Protein AF-A0A1I7GKU4-F1 (afdb_monomer_lite)

Organism: NCBI:txid1224947

pLDDT: mean 80.67, std 15.3, range [24.53, 94.25]

Secondary structure (DSSP, 8-state):
-HHHHHHHHHS--SSHHHHHHHHHHHHHH-TT--HHHHHHHTT---HHHHHHHHHHHHHHTT--HHHHHHHHHHHHHHHHS-HHHHHHHHIIIIIHHHHHHHHHTT---TTHHHHHHHHHTS--HHHHHHHHHHHHHHHHHHHHHTTTT--------------SSTHHHHHHHHHH-GGGGSTT--HHHHHHHHHHHHHHHHHHHHHHHHHHHHTTSS---HHHHHHHHHHHHHHHHHHHHHHHHHHHHHHHSS----STHHHHHHHHHHHHHHHHHHHHS-HHHHHHHHHHHHHHHHHHHHHHHHHHHHT-HHHHHHHHHHHHHHHHHHHHHHHHHHH-

Radius of gyration: 30.57 Å; chains: 1; bounding box: 84×64×66 Å

Structure (mmCIF, N/CA/C/O backbone):
data_AF-A0A1I7GKU4-F1
#
_entry.id   AF-A0A1I7GKU4-F1
#
loop_
_atom_site.group_PDB
_atom_site.id
_atom_site.type_symbol
_atom_site.label_atom_id
_atom_site.label_alt_id
_atom_site.label_comp_id
_atom_site.label_asym_id
_atom_site.label_entity_id
_atom_site.label_seq_id
_atom_site.pdbx_PDB_ins_code
_atom_site.Cartn_x
_atom_site.Cartn_y
_atom_site.Cartn_z
_atom_site.occupancy
_atom_site.B_iso_or_equiv
_atom_site.auth_seq_id
_atom_site.auth_comp_id
_atom_site.auth_asym_id
_atom_site.auth_atom_id
_atom_site.pdbx_PDB_model_num
ATOM 1 N N . MET A 1 1 ? 22.780 -7.492 4.839 1.00 85.31 1 MET A N 1
ATOM 2 C CA . MET A 1 1 ? 23.936 -6.601 5.098 1.00 85.31 1 MET A CA 1
ATOM 3 C C . MET A 1 1 ? 23.607 -5.386 5.961 1.00 85.31 1 MET A C 1
ATOM 5 O O . MET A 1 1 ? 24.170 -5.307 7.039 1.00 85.31 1 MET A O 1
ATOM 9 N N . LYS A 1 2 ? 22.713 -4.462 5.559 1.00 85.62 2 LYS A N 1
ATOM 10 C CA . LYS A 1 2 ? 22.364 -3.292 6.400 1.00 85.62 2 LYS A CA 1
ATOM 11 C C . LYS A 1 2 ? 21.804 -3.678 7.771 1.00 85.62 2 LYS A C 1
ATOM 13 O O . LYS A 1 2 ? 22.339 -3.223 8.773 1.00 85.62 2 LYS A O 1
ATOM 18 N N . ASN A 1 3 ? 20.835 -4.591 7.806 1.00 85.44 3 ASN A N 1
ATOM 19 C CA . ASN A 1 3 ? 20.248 -5.073 9.062 1.00 85.44 3 ASN A CA 1
ATOM 20 C C . ASN A 1 3 ? 21.275 -5.809 9.936 1.00 85.44 3 ASN A C 1
ATOM 22 O O . ASN A 1 3 ? 21.414 -5.469 11.093 1.00 85.44 3 ASN A O 1
ATOM 26 N N . GLU A 1 4 ? 22.097 -6.695 9.363 1.00 87.81 4 GLU A N 1
ATOM 27 C CA . GLU A 1 4 ? 23.158 -7.399 10.113 1.00 87.81 4 GLU A CA 1
ATOM 28 C C . GLU A 1 4 ? 24.191 -6.449 10.749 1.00 87.81 4 GLU A C 1
ATOM 30 O O . GLU A 1 4 ? 24.714 -6.723 11.826 1.00 87.81 4 GLU A O 1
ATOM 35 N N . VAL A 1 5 ? 24.514 -5.336 10.078 1.00 89.06 5 VAL A N 1
ATOM 36 C CA . VAL A 1 5 ? 25.392 -4.302 10.647 1.00 89.06 5 VAL A CA 1
ATOM 37 C C . VAL A 1 5 ? 24.667 -3.526 11.742 1.00 89.06 5 VAL A C 1
ATOM 39 O O . VAL A 1 5 ? 25.282 -3.238 12.761 1.00 89.06 5 VAL A O 1
ATOM 42 N N . LEU A 1 6 ? 23.380 -3.216 11.570 1.00 89.19 6 LEU A N 1
ATOM 43 C CA . LEU A 1 6 ? 22.567 -2.592 12.616 1.00 89.19 6 LEU A CA 1
ATOM 44 C C . LEU A 1 6 ? 22.459 -3.491 13.856 1.00 89.19 6 LEU A C 1
ATOM 46 O O . LEU A 1 6 ? 22.709 -3.006 14.953 1.00 89.19 6 LEU A O 1
ATOM 50 N N . ASP A 1 7 ? 22.199 -4.788 13.686 1.00 88.81 7 ASP A N 1
ATOM 51 C CA . ASP A 1 7 ? 22.154 -5.772 14.775 1.00 88.81 7 ASP A CA 1
ATOM 52 C C . ASP A 1 7 ? 23.477 -5.790 15.552 1.00 88.81 7 ASP A C 1
ATOM 54 O O . ASP A 1 7 ? 23.491 -5.659 16.772 1.00 88.81 7 ASP A O 1
ATOM 58 N N . PHE A 1 8 ? 24.608 -5.850 14.840 1.00 92.25 8 PHE A N 1
ATOM 59 C CA . PHE A 1 8 ? 25.939 -5.793 15.450 1.00 92.25 8 PHE A CA 1
ATOM 60 C C . PHE A 1 8 ? 26.221 -4.472 16.185 1.00 92.25 8 PHE A C 1
ATOM 62 O O . PHE A 1 8 ? 26.886 -4.475 17.218 1.00 92.25 8 PHE A O 1
ATOM 69 N N . LEU A 1 9 ? 25.759 -3.339 15.649 1.00 89.75 9 LEU A N 1
ATOM 70 C CA . LEU A 1 9 ? 25.965 -2.022 16.259 1.00 89.75 9 LEU A CA 1
ATOM 71 C C . LEU A 1 9 ? 25.093 -1.802 17.500 1.00 89.75 9 LEU A C 1
ATOM 73 O O . LEU A 1 9 ? 25.498 -1.051 18.384 1.00 89.75 9 LEU A O 1
ATOM 77 N N . VAL A 1 10 ? 23.925 -2.445 17.563 1.00 89.00 10 VAL A N 1
ATOM 78 C CA . VAL A 1 10 ? 23.058 -2.455 18.749 1.00 89.00 10 VAL A CA 1
ATOM 79 C C . VAL A 1 10 ? 23.606 -3.417 19.811 1.00 89.00 10 VAL A C 1
ATOM 81 O O . VAL A 1 10 ? 23.577 -3.092 20.995 1.00 89.00 10 VAL A O 1
ATOM 84 N N . GLU A 1 11 ? 24.174 -4.554 19.401 1.00 88.19 11 GLU A N 1
ATOM 85 C CA . GLU A 1 11 ? 24.702 -5.602 20.287 1.00 88.19 11 GLU A CA 1
ATOM 86 C C . GLU A 1 11 ? 26.223 -5.741 20.199 1.00 88.19 11 GLU A C 1
ATOM 88 O O . GLU A 1 11 ? 26.777 -6.758 19.760 1.00 88.19 11 GLU A O 1
ATOM 93 N N . LEU A 1 12 ? 26.928 -4.697 20.631 1.00 88.62 12 LEU A N 1
ATOM 94 C CA . LEU A 1 12 ? 28.385 -4.714 20.628 1.00 88.62 12 LEU A CA 1
ATOM 95 C C . LEU A 1 12 ? 28.924 -5.700 21.682 1.00 88.62 12 LEU A C 1
ATOM 97 O O . LEU A 1 12 ? 28.576 -5.586 22.857 1.00 88.62 12 LEU A O 1
ATOM 101 N N . PRO A 1 13 ? 29.818 -6.638 21.302 1.00 87.94 13 PRO A N 1
ATOM 102 C CA . PRO A 1 13 ? 30.533 -7.480 22.262 1.00 87.94 13 PRO A CA 1
ATOM 103 C C . PRO A 1 13 ? 31.272 -6.655 23.320 1.00 87.94 13 PRO A C 1
ATOM 105 O O . PRO A 1 13 ? 31.790 -5.588 23.005 1.00 87.94 13 PRO A O 1
ATOM 108 N N . GLU A 1 14 ? 31.415 -7.164 24.543 1.00 85.25 14 GLU A N 1
ATOM 109 C CA . GLU A 1 14 ? 32.131 -6.445 25.611 1.00 85.25 14 GLU A CA 1
ATOM 110 C C . GLU A 1 14 ? 33.630 -6.273 25.305 1.00 85.25 14 GLU A C 1
ATOM 112 O O . GLU A 1 14 ? 34.221 -5.224 25.572 1.00 85.25 14 GLU A O 1
ATOM 117 N N . ALA A 1 15 ? 34.253 -7.288 24.698 1.00 92.19 15 ALA A N 1
ATOM 118 C CA . ALA A 1 15 ? 35.663 -7.253 24.337 1.00 92.19 15 ALA A CA 1
ATOM 119 C C . ALA A 1 15 ? 35.893 -6.509 23.011 1.00 92.19 15 ALA A C 1
ATOM 121 O O . ALA A 1 15 ? 35.330 -6.847 21.969 1.00 92.19 15 ALA A O 1
ATOM 122 N N . GLN A 1 16 ? 36.799 -5.528 23.023 1.00 90.06 16 GLN A N 1
ATOM 123 C CA . GLN A 1 16 ? 37.149 -4.732 21.834 1.00 90.06 16 GLN A CA 1
ATOM 124 C C . GLN A 1 16 ? 37.764 -5.574 20.704 1.00 90.06 16 GLN A C 1
ATOM 126 O O . GLN A 1 16 ? 37.585 -5.262 19.527 1.00 90.06 16 GLN A O 1
ATOM 131 N N . GLU A 1 17 ? 38.462 -6.656 21.047 1.00 90.12 17 GLU A N 1
ATOM 132 C CA . GLU A 1 17 ? 38.996 -7.614 20.072 1.00 90.12 17 GLU A CA 1
ATOM 133 C C . GLU A 1 17 ? 37.873 -8.363 19.341 1.00 90.12 17 GLU A C 1
ATOM 135 O O . GLU A 1 17 ? 37.924 -8.525 18.121 1.00 90.12 17 GLU A O 1
ATOM 140 N N . ASP A 1 18 ? 36.806 -8.731 20.050 1.00 90.19 18 ASP A N 1
ATOM 141 C CA . ASP A 1 18 ? 35.644 -9.396 19.458 1.00 90.19 18 ASP A CA 1
ATOM 142 C C . ASP A 1 18 ? 34.808 -8.434 18.616 1.00 90.19 18 ASP A C 1
ATOM 144 O O . ASP A 1 18 ? 34.347 -8.804 17.532 1.00 90.19 18 ASP A O 1
ATOM 148 N N . GLN A 1 19 ? 34.665 -7.181 19.063 1.00 91.62 19 GLN A N 1
ATOM 149 C CA . GLN A 1 19 ? 34.087 -6.112 18.244 1.00 91.62 19 GLN A CA 1
ATOM 150 C C . GLN A 1 19 ? 34.851 -5.979 16.922 1.00 91.62 19 GLN A C 1
ATOM 152 O O . GLN A 1 19 ? 34.239 -5.931 15.857 1.00 91.62 19 GLN A O 1
ATOM 157 N N . TYR A 1 20 ? 36.186 -5.981 16.976 1.00 92.62 20 TYR A N 1
ATOM 158 C CA . TYR A 1 20 ? 37.041 -5.867 15.797 1.00 92.62 20 TYR A CA 1
ATOM 159 C C . 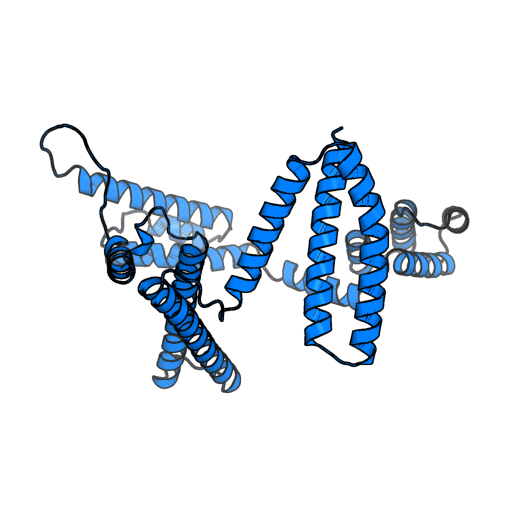TYR A 1 20 ? 36.877 -7.043 14.839 1.00 92.62 20 TYR A C 1
ATOM 161 O O . TYR A 1 20 ? 36.663 -6.844 13.643 1.00 92.62 20 TYR A O 1
ATOM 169 N N . ASN A 1 21 ? 36.931 -8.267 15.359 1.00 92.81 21 ASN A N 1
ATOM 170 C CA . ASN A 1 21 ? 36.812 -9.476 14.552 1.00 92.81 21 ASN A CA 1
ATOM 171 C C . ASN A 1 21 ? 35.438 -9.568 13.874 1.00 92.81 21 ASN A C 1
ATOM 173 O O . ASN A 1 21 ? 35.361 -9.860 12.676 1.00 92.81 21 ASN A O 1
ATOM 177 N N . LYS A 1 22 ? 34.355 -9.255 14.601 1.00 92.56 22 LYS A N 1
ATOM 178 C CA . LYS A 1 22 ? 32.995 -9.221 14.040 1.00 92.56 22 LYS A CA 1
ATOM 179 C C . LYS A 1 22 ? 32.829 -8.098 13.013 1.00 92.56 22 LYS A C 1
ATOM 181 O O . LYS A 1 22 ? 32.359 -8.363 11.907 1.00 92.56 22 LYS A O 1
ATOM 186 N N . ALA A 1 23 ? 33.274 -6.877 13.320 1.00 91.50 23 ALA A N 1
ATOM 187 C CA . ALA A 1 23 ? 33.226 -5.754 12.382 1.00 91.50 23 ALA A CA 1
ATOM 188 C C . ALA A 1 23 ? 34.009 -6.058 11.094 1.00 91.50 23 ALA A C 1
ATOM 190 O O . ALA A 1 23 ? 33.541 -5.769 9.992 1.00 91.50 23 ALA A O 1
ATOM 191 N N . PHE A 1 24 ? 35.173 -6.701 11.212 1.00 93.50 24 PHE A N 1
ATOM 192 C CA . PHE A 1 24 ? 36.001 -7.055 10.063 1.00 93.50 24 PHE A CA 1
ATOM 193 C C . PHE A 1 24 ? 35.348 -8.145 9.210 1.00 93.50 24 PHE A C 1
ATOM 195 O O . PHE A 1 24 ? 35.331 -8.038 7.983 1.00 93.50 24 PHE A O 1
ATOM 202 N N . ALA A 1 25 ? 34.740 -9.158 9.833 1.00 92.44 25 ALA A N 1
ATOM 203 C CA . ALA A 1 25 ? 33.981 -10.182 9.119 1.00 92.44 25 ALA A CA 1
ATOM 204 C C . ALA A 1 25 ? 32.820 -9.580 8.303 1.00 92.44 25 ALA A C 1
ATOM 206 O O . ALA A 1 25 ? 32.620 -9.956 7.144 1.00 92.44 25 ALA A O 1
ATOM 207 N N . LEU A 1 26 ? 32.099 -8.607 8.870 1.00 92.94 26 LEU A N 1
ATOM 208 C CA . LEU A 1 26 ? 31.031 -7.878 8.175 1.00 92.94 26 LEU A CA 1
ATOM 209 C C . LEU A 1 26 ? 31.587 -7.019 7.030 1.00 92.94 26 LEU A C 1
ATOM 211 O O . LEU A 1 26 ? 31.054 -7.050 5.919 1.00 92.94 26 LEU A O 1
ATOM 215 N N . TYR A 1 27 ? 32.704 -6.323 7.255 1.00 92.25 27 TYR A N 1
ATOM 216 C CA . TYR A 1 27 ? 33.371 -5.515 6.232 1.00 92.25 27 TYR A CA 1
ATOM 217 C C . TYR A 1 27 ? 33.797 -6.353 5.018 1.00 92.25 27 TYR A C 1
ATOM 219 O O . TYR A 1 27 ? 33.536 -5.970 3.879 1.00 92.25 27 TYR A O 1
ATOM 227 N N . ARG A 1 28 ? 34.377 -7.543 5.234 1.00 91.81 28 ARG A N 1
ATOM 228 C CA . ARG A 1 28 ? 34.806 -8.451 4.149 1.00 91.81 28 ARG A CA 1
ATOM 229 C C . ARG A 1 28 ? 33.653 -8.933 3.272 1.00 91.81 28 ARG A C 1
ATOM 231 O O . ARG A 1 28 ? 33.857 -9.173 2.081 1.00 91.81 28 ARG A O 1
ATOM 238 N N . ARG A 1 29 ? 32.450 -9.058 3.834 1.00 91.81 29 ARG A N 1
ATOM 239 C CA . ARG A 1 29 ? 31.242 -9.483 3.109 1.00 91.81 29 ARG A CA 1
ATOM 240 C C . ARG A 1 29 ? 30.618 -8.368 2.266 1.00 91.81 29 ARG A C 1
ATOM 242 O O . ARG A 1 29 ? 29.763 -8.661 1.436 1.00 91.81 29 ARG A O 1
ATOM 249 N N . CYS A 1 30 ? 31.051 -7.118 2.427 1.00 88.25 30 CYS A N 1
ATOM 250 C CA . CYS A 1 30 ? 30.514 -6.008 1.648 1.00 88.25 30 CYS A CA 1
ATOM 251 C C . CYS A 1 30 ? 31.067 -6.002 0.201 1.00 88.25 30 CYS A C 1
ATOM 253 O O . CYS A 1 30 ? 32.275 -6.213 0.007 1.00 88.25 30 CYS A O 1
ATOM 255 N N . PRO A 1 31 ? 30.210 -5.762 -0.815 1.00 82.06 31 PRO A N 1
ATOM 256 C CA . PRO A 1 31 ? 30.604 -5.790 -2.226 1.00 82.06 31 PRO A CA 1
ATOM 257 C C . PRO A 1 31 ? 31.491 -4.600 -2.621 1.00 82.06 31 PRO A C 1
ATOM 259 O O . PRO A 1 31 ? 32.487 -4.801 -3.309 1.00 82.06 31 PRO A O 1
ATOM 262 N N . ASP A 1 32 ? 31.210 -3.400 -2.104 1.00 85.62 32 ASP A N 1
ATOM 263 C CA . ASP A 1 32 ? 31.895 -2.149 -2.482 1.00 85.62 32 ASP A CA 1
ATOM 264 C C . ASP A 1 32 ? 33.067 -1.771 -1.552 1.00 85.62 32 ASP A C 1
ATOM 266 O O . ASP A 1 32 ? 33.476 -0.611 -1.465 1.00 85.62 32 ASP A O 1
ATOM 270 N N . LYS A 1 33 ? 33.602 -2.741 -0.799 1.00 88.00 33 LYS A N 1
ATOM 271 C CA . LYS A 1 33 ? 34.680 -2.501 0.174 1.00 88.00 33 LYS A CA 1
ATOM 272 C C . LYS A 1 33 ? 35.978 -2.052 -0.501 1.00 88.00 33 LYS A C 1
ATOM 274 O O . LYS A 1 33 ? 36.283 -2.450 -1.624 1.00 88.00 33 LYS A O 1
ATOM 279 N N . ASN A 1 34 ? 36.802 -1.301 0.228 1.00 90.75 34 ASN A N 1
ATOM 280 C CA . ASN A 1 34 ? 38.122 -0.900 -0.245 1.00 90.75 34 ASN A CA 1
ATOM 281 C C . ASN A 1 34 ? 39.148 -2.033 -0.005 1.00 90.75 34 ASN A C 1
ATOM 283 O O . ASN A 1 34 ? 39.488 -2.304 1.153 1.00 90.75 34 ASN A O 1
ATOM 287 N N . PRO A 1 35 ? 39.711 -2.660 -1.059 1.00 88.31 35 PRO A N 1
ATOM 288 C CA . PRO A 1 35 ? 40.628 -3.794 -0.905 1.00 88.31 35 PRO A CA 1
ATOM 289 C C . PRO A 1 35 ? 41.937 -3.441 -0.186 1.00 88.31 35 PRO A C 1
ATOM 291 O O . PRO A 1 35 ? 42.568 -4.303 0.427 1.00 88.31 35 PRO A O 1
ATOM 294 N N . GLN A 1 36 ? 42.367 -2.177 -0.251 1.00 89.44 36 GLN A N 1
ATOM 295 C CA . GLN A 1 36 ? 43.585 -1.722 0.418 1.00 89.44 36 GLN A CA 1
ATOM 296 C C . GLN A 1 36 ? 43.377 -1.597 1.930 1.00 89.44 36 GLN A C 1
ATOM 298 O O . GLN A 1 36 ? 44.250 -1.984 2.707 1.00 89.44 36 GLN A O 1
ATOM 303 N N . LEU A 1 37 ? 42.206 -1.104 2.345 1.00 89.56 37 LEU A N 1
ATOM 304 C CA . LEU A 1 37 ? 41.834 -1.039 3.756 1.00 89.56 37 LEU A CA 1
ATOM 305 C C . LEU A 1 37 ? 41.612 -2.440 4.332 1.00 89.56 37 LEU A C 1
ATOM 307 O O . LEU A 1 37 ? 42.094 -2.715 5.425 1.00 89.56 37 LEU A O 1
ATOM 311 N N . GLU A 1 38 ? 41.003 -3.361 3.575 1.00 90.62 38 GLU A N 1
ATOM 312 C CA . GLU A 1 38 ? 40.847 -4.763 3.997 1.00 90.62 38 GLU A CA 1
ATOM 313 C C . GLU A 1 38 ? 42.192 -5.402 4.375 1.00 90.62 38 GLU A C 1
ATOM 315 O O . GLU A 1 38 ? 42.314 -6.013 5.437 1.00 90.62 38 GLU A O 1
ATOM 320 N N . ARG A 1 39 ? 43.229 -5.216 3.547 1.00 90.25 39 ARG A N 1
ATOM 321 C CA . ARG A 1 39 ? 44.585 -5.711 3.844 1.00 90.25 39 ARG A CA 1
ATOM 322 C C . ARG A 1 39 ? 45.163 -5.086 5.110 1.00 90.25 39 ARG A C 1
ATOM 324 O O . ARG A 1 39 ? 45.813 -5.786 5.879 1.00 90.25 39 ARG A O 1
ATOM 331 N N . GLY A 1 40 ? 44.919 -3.792 5.324 1.00 88.75 40 GLY A N 1
ATOM 332 C CA . GLY A 1 40 ? 45.348 -3.073 6.523 1.00 88.75 40 GLY A CA 1
ATOM 333 C C . GLY A 1 40 ? 44.660 -3.576 7.793 1.00 88.75 40 GLY A C 1
ATOM 334 O O . GLY A 1 40 ? 45.322 -3.775 8.811 1.00 88.75 40 GLY A O 1
ATOM 335 N N . TYR A 1 41 ? 43.356 -3.848 7.726 1.00 90.25 41 TYR A N 1
ATOM 336 C CA . TYR A 1 41 ? 42.593 -4.394 8.847 1.00 90.25 41 TYR A CA 1
ATOM 337 C C . TYR A 1 41 ? 42.928 -5.870 9.129 1.00 90.25 41 TYR A C 1
ATOM 339 O O . TYR A 1 41 ? 42.901 -6.309 10.279 1.00 90.25 41 TYR A O 1
ATOM 347 N N . ASN A 1 42 ? 43.367 -6.625 8.120 1.00 90.38 42 ASN A N 1
ATOM 348 C CA . ASN A 1 42 ? 43.819 -8.006 8.298 1.00 90.38 42 ASN A CA 1
ATOM 349 C C . ASN A 1 42 ? 45.134 -8.140 9.103 1.00 90.38 42 ASN A C 1
ATOM 351 O O . ASN A 1 42 ? 45.522 -9.247 9.461 1.00 90.38 42 ASN A O 1
ATOM 355 N N . LEU A 1 43 ? 45.826 -7.033 9.406 1.00 87.56 43 LEU A N 1
ATOM 356 C CA . LEU A 1 43 ? 47.052 -7.009 10.221 1.00 87.56 43 LEU A CA 1
ATOM 357 C C . LEU A 1 43 ? 46.795 -7.136 11.734 1.00 87.56 43 LEU A C 1
ATOM 359 O O . LEU A 1 43 ? 47.731 -7.001 12.523 1.00 87.56 43 LEU A O 1
ATOM 363 N N . GLY A 1 44 ? 45.545 -7.341 12.147 1.00 87.12 44 GLY A N 1
ATOM 364 C CA . GLY A 1 44 ? 45.163 -7.551 13.541 1.00 87.12 44 GLY A CA 1
ATOM 365 C C . GLY A 1 44 ? 44.676 -6.294 14.263 1.00 87.12 44 GLY A C 1
ATOM 366 O O . GLY A 1 44 ? 44.769 -5.167 13.758 1.00 87.12 44 GLY A O 1
ATOM 367 N N . PHE A 1 45 ? 44.134 -6.525 15.458 1.00 92.50 45 PHE A N 1
ATOM 368 C CA . PHE A 1 45 ? 43.457 -5.528 16.278 1.00 92.50 45 PHE A CA 1
ATOM 369 C C . PHE A 1 45 ? 44.402 -4.437 16.792 1.00 92.50 45 PHE A C 1
ATOM 371 O O . PHE A 1 45 ? 45.463 -4.704 17.353 1.00 92.50 45 PHE A O 1
ATOM 378 N N . THR A 1 46 ? 43.957 -3.189 16.660 1.00 92.62 46 THR A N 1
ATOM 379 C CA . THR A 1 46 ? 44.393 -2.062 17.488 1.00 92.62 46 THR A CA 1
ATOM 380 C C . THR A 1 46 ? 43.187 -1.159 17.741 1.00 92.62 46 THR A C 1
ATOM 382 O O . THR A 1 46 ? 42.254 -1.129 16.936 1.00 92.62 46 THR A O 1
ATOM 385 N N . LYS A 1 47 ? 43.208 -0.374 18.824 1.00 90.44 47 LYS A N 1
ATOM 386 C CA . LYS A 1 47 ? 42.096 0.534 19.164 1.00 90.44 47 LYS A CA 1
ATOM 387 C C . LYS A 1 47 ? 41.766 1.523 18.040 1.00 90.44 47 LYS A C 1
ATOM 389 O O . LYS A 1 47 ? 40.599 1.714 17.722 1.00 90.44 47 LYS A O 1
ATOM 394 N N . ASN A 1 48 ? 42.791 2.079 17.392 1.00 91.38 48 ASN A N 1
ATOM 395 C CA . ASN A 1 48 ? 42.606 3.016 16.280 1.00 91.38 48 ASN A CA 1
ATOM 396 C C . ASN A 1 48 ? 42.034 2.316 15.039 1.00 91.38 48 ASN A C 1
ATOM 398 O O . ASN A 1 48 ? 41.141 2.835 14.382 1.00 91.38 48 ASN A O 1
ATOM 402 N N . ARG A 1 49 ? 42.493 1.094 14.736 1.00 90.25 49 ARG A N 1
ATOM 403 C CA . ARG A 1 49 ? 41.935 0.336 13.608 1.00 90.25 49 ARG A CA 1
ATOM 404 C C . ARG A 1 49 ? 40.483 -0.049 13.846 1.00 90.25 49 ARG A C 1
ATOM 406 O O . ARG A 1 49 ? 39.730 -0.084 12.885 1.00 90.25 49 ARG A O 1
ATOM 413 N N . LEU A 1 50 ? 40.090 -0.329 15.090 1.00 91.75 50 LEU A N 1
ATOM 414 C CA . LEU A 1 50 ? 38.693 -0.584 15.433 1.00 91.75 50 LEU A CA 1
ATOM 415 C C . LEU A 1 50 ? 37.823 0.642 15.149 1.00 91.75 50 LEU A C 1
ATOM 417 O O . LEU A 1 50 ? 36.819 0.502 14.457 1.00 91.75 50 LEU A O 1
ATOM 421 N N . SER A 1 51 ? 38.218 1.833 15.614 1.00 91.31 51 SER A N 1
ATOM 422 C CA . SER A 1 51 ? 37.451 3.054 15.337 1.00 91.31 51 SER A CA 1
ATOM 423 C C . SER A 1 51 ? 37.341 3.338 13.838 1.00 91.31 51 SER A C 1
ATOM 425 O O . SER A 1 51 ? 36.248 3.622 13.349 1.00 91.31 51 SER A O 1
ATOM 427 N N . ASP A 1 52 ? 38.444 3.186 13.101 1.00 92.75 52 ASP A N 1
ATOM 428 C CA . ASP A 1 52 ? 38.476 3.419 11.655 1.00 92.75 52 ASP A CA 1
ATOM 429 C C . ASP A 1 52 ? 37.601 2.404 10.906 1.00 92.75 52 ASP A C 1
ATOM 431 O O . ASP A 1 52 ? 36.827 2.770 10.024 1.00 92.75 52 ASP A O 1
ATOM 435 N N . LEU A 1 53 ? 37.685 1.125 11.281 1.00 92.94 53 LEU A N 1
ATOM 436 C CA . LEU A 1 53 ? 36.897 0.046 10.691 1.00 92.94 53 LEU A CA 1
ATOM 437 C C . LEU A 1 53 ? 35.399 0.229 10.949 1.00 92.94 53 LEU A C 1
ATOM 439 O O . LEU A 1 53 ? 34.598 0.029 10.039 1.00 92.94 53 LEU A O 1
ATOM 443 N N . MET A 1 54 ? 35.009 0.627 12.163 1.00 90.88 54 MET A N 1
ATOM 444 C CA . MET A 1 54 ? 33.605 0.896 12.483 1.00 90.88 54 MET A CA 1
ATOM 445 C C . MET A 1 54 ? 33.062 2.090 11.696 1.00 90.88 54 MET A C 1
ATOM 447 O O . MET A 1 54 ? 31.937 2.030 11.198 1.00 90.88 54 MET A O 1
ATOM 451 N N . TYR A 1 55 ? 33.859 3.150 11.545 1.00 92.44 55 TYR A N 1
ATOM 452 C CA . TYR A 1 55 ? 33.490 4.308 10.736 1.00 92.44 55 TYR A CA 1
ATOM 453 C C . TYR A 1 55 ? 33.308 3.933 9.259 1.00 92.44 55 TYR A C 1
ATOM 455 O O . TYR A 1 55 ? 32.272 4.229 8.662 1.00 92.44 55 TYR A O 1
ATOM 463 N N . GLU A 1 56 ? 34.278 3.225 8.680 1.00 91.44 56 GLU A N 1
ATOM 464 C CA . GLU A 1 56 ? 34.214 2.790 7.285 1.00 91.44 56 GLU A CA 1
ATOM 465 C C . GLU A 1 56 ? 33.068 1.798 7.046 1.00 91.44 56 GLU A C 1
ATOM 467 O O . GLU A 1 56 ? 32.386 1.897 6.029 1.00 91.44 56 GLU A O 1
ATOM 472 N N . LEU A 1 57 ? 32.778 0.895 7.991 1.00 92.25 57 LEU A N 1
ATOM 473 C CA . LEU A 1 57 ? 31.641 -0.026 7.902 1.00 92.25 57 LEU A CA 1
ATOM 474 C C . LEU A 1 57 ? 30.294 0.719 7.909 1.00 92.25 57 LEU A C 1
ATOM 476 O O . LEU A 1 57 ? 29.446 0.446 7.058 1.00 92.25 57 LEU A O 1
ATOM 480 N N . LYS A 1 58 ? 30.108 1.692 8.814 1.00 91.88 58 LYS A N 1
ATOM 481 C CA . LYS A 1 58 ? 28.900 2.541 8.859 1.00 91.88 58 LYS A CA 1
ATOM 482 C C . LYS A 1 58 ? 28.715 3.321 7.558 1.00 91.88 58 LYS A C 1
ATOM 484 O O . LYS A 1 58 ? 27.622 3.342 6.989 1.00 91.88 58 LYS A O 1
ATOM 489 N N . LYS A 1 59 ? 29.800 3.911 7.053 1.00 91.75 59 LYS A N 1
ATOM 490 C CA . LYS A 1 59 ? 29.816 4.678 5.804 1.00 91.75 59 LYS A CA 1
ATOM 491 C C . LYS A 1 59 ? 29.487 3.810 4.590 1.00 91.75 59 LYS A C 1
ATOM 493 O O . LYS A 1 59 ? 28.679 4.214 3.759 1.00 91.75 59 LYS A O 1
ATOM 498 N N . LEU A 1 60 ? 30.078 2.620 4.502 1.00 90.31 60 LEU A N 1
ATOM 499 C CA . LEU A 1 60 ? 29.906 1.705 3.375 1.00 90.31 60 LEU A CA 1
ATOM 500 C C . LEU A 1 60 ? 28.460 1.216 3.241 1.00 90.31 60 LEU A C 1
ATOM 502 O O . LEU A 1 60 ? 27.947 1.078 2.135 1.00 90.31 60 LEU A O 1
ATOM 506 N N . VAL A 1 61 ? 27.796 0.989 4.373 1.00 89.88 61 VAL A N 1
ATOM 507 C CA . VAL A 1 61 ? 26.425 0.462 4.428 1.00 89.88 61 VAL A CA 1
ATOM 508 C C . VAL A 1 61 ? 25.376 1.579 4.575 1.00 89.88 61 VAL A C 1
ATOM 510 O O . VAL A 1 61 ? 24.176 1.309 4.622 1.00 89.88 61 VAL A O 1
ATOM 513 N N . GLN A 1 62 ? 25.819 2.842 4.583 1.00 90.00 62 GLN A N 1
ATOM 514 C CA . GLN A 1 62 ? 24.977 4.038 4.702 1.00 90.00 62 GLN A CA 1
ATOM 515 C C . GLN A 1 62 ? 24.048 3.963 5.926 1.00 90.00 62 GLN A C 1
ATOM 517 O O . GLN A 1 62 ? 22.822 4.073 5.820 1.00 90.00 62 GLN A O 1
ATOM 522 N N . VAL A 1 63 ? 24.656 3.706 7.085 1.00 89.50 63 VAL A N 1
ATOM 523 C CA . VAL A 1 63 ? 23.999 3.657 8.396 1.00 89.50 63 VAL A CA 1
ATOM 524 C C . VAL A 1 63 ? 24.417 4.880 9.206 1.00 89.50 63 VAL A C 1
ATOM 526 O O . VAL A 1 63 ? 25.608 5.129 9.398 1.00 89.50 63 VAL A O 1
ATOM 529 N N . SER A 1 64 ? 23.433 5.631 9.689 1.00 87.81 64 SER A N 1
ATOM 530 C CA . SER A 1 64 ? 23.608 6.753 10.612 1.00 87.81 64 SER A CA 1
ATOM 531 C C . SER A 1 64 ? 23.358 6.333 12.065 1.00 87.81 64 SER A C 1
ATOM 533 O O . SER A 1 64 ? 22.758 5.292 12.325 1.00 87.81 64 SER A O 1
ATOM 535 N N . GLU A 1 65 ? 23.766 7.161 13.032 1.00 85.00 65 GLU A N 1
ATOM 536 C CA . GLU A 1 65 ? 23.421 6.939 14.451 1.00 85.00 65 GLU A CA 1
ATOM 537 C C . GLU A 1 65 ? 21.899 6.925 14.679 1.00 85.00 65 GLU A C 1
ATOM 539 O O . GLU A 1 65 ? 21.406 6.195 15.534 1.00 85.00 65 GLU A O 1
ATOM 544 N N . VAL A 1 66 ? 21.138 7.681 13.876 1.00 82.25 66 VAL A N 1
ATOM 545 C CA . VAL A 1 66 ? 19.666 7.697 13.933 1.00 82.25 66 VAL A CA 1
ATOM 546 C C . VAL A 1 66 ? 19.097 6.329 13.557 1.00 82.25 66 VAL A C 1
ATOM 548 O O . VAL A 1 66 ? 18.193 5.842 14.230 1.00 82.25 66 VAL A O 1
ATOM 551 N N . ASP A 1 67 ? 19.662 5.679 12.536 1.00 85.69 67 ASP A N 1
ATOM 552 C CA . ASP A 1 67 ? 19.246 4.335 12.123 1.00 85.69 67 ASP A CA 1
ATOM 553 C C . ASP A 1 67 ? 19.547 3.294 13.211 1.00 85.69 67 ASP A C 1
ATOM 555 O O . ASP A 1 67 ? 18.728 2.414 13.462 1.00 85.69 67 ASP A O 1
ATOM 559 N N . VAL A 1 68 ? 20.697 3.408 13.889 1.00 86.38 68 VAL A N 1
ATOM 560 C CA . VAL A 1 68 ? 21.068 2.519 15.006 1.00 86.38 68 VAL A CA 1
ATOM 561 C C . VAL A 1 68 ? 20.093 2.686 16.173 1.00 86.38 68 VAL A C 1
ATOM 563 O O . VAL A 1 68 ? 19.603 1.694 16.710 1.00 86.38 68 VAL A O 1
ATOM 566 N N . HIS A 1 69 ? 19.754 3.927 16.537 1.00 82.31 69 HIS A N 1
ATOM 567 C CA . HIS A 1 69 ? 18.774 4.202 17.588 1.00 82.31 69 HIS A CA 1
ATOM 568 C C . HIS A 1 69 ? 17.368 3.710 17.230 1.00 82.31 69 HIS A C 1
ATOM 570 O O . HIS A 1 69 ? 16.717 3.092 18.070 1.00 82.31 69 HIS A O 1
ATOM 576 N N . ALA A 1 70 ? 16.907 3.939 15.998 1.00 83.62 70 ALA A N 1
ATOM 577 C CA . ALA A 1 70 ? 15.608 3.454 15.537 1.00 83.62 70 ALA A CA 1
ATOM 578 C C . ALA A 1 70 ? 15.539 1.919 15.553 1.00 83.62 70 ALA A C 1
ATOM 580 O O . ALA A 1 70 ? 14.543 1.349 15.992 1.00 83.62 70 ALA A O 1
ATOM 581 N N . HIS A 1 71 ? 16.617 1.245 15.139 1.00 87.75 71 HIS A N 1
ATOM 582 C CA . HIS A 1 71 ? 16.711 -0.215 15.163 1.00 87.75 71 HIS A CA 1
ATOM 583 C C . HIS A 1 71 ? 16.746 -0.776 16.590 1.00 87.75 71 HIS A C 1
ATOM 585 O O . HIS A 1 71 ? 16.089 -1.772 16.866 1.00 87.75 71 HIS A O 1
ATOM 591 N N . ALA A 1 72 ? 17.430 -0.103 17.521 1.00 84.38 72 ALA A N 1
ATOM 592 C CA . ALA A 1 72 ? 17.416 -0.467 18.938 1.00 84.38 72 ALA A CA 1
ATOM 593 C C . ALA A 1 72 ? 16.021 -0.314 19.571 1.00 84.38 72 ALA A C 1
ATOM 595 O O . ALA A 1 72 ? 15.611 -1.169 20.348 1.00 84.38 72 ALA A O 1
ATOM 596 N N . GLN A 1 73 ? 15.285 0.752 19.236 1.00 78.31 73 GLN A N 1
ATOM 597 C CA . GLN A 1 73 ? 13.906 0.952 19.706 1.00 78.31 73 GLN A CA 1
ATOM 598 C C . GLN A 1 73 ? 12.957 -0.094 19.127 1.00 78.31 73 GLN A C 1
ATOM 600 O O . GLN A 1 73 ? 12.155 -0.666 19.855 1.00 78.31 73 GLN A O 1
ATOM 605 N N . LYS A 1 74 ? 13.099 -0.398 17.834 1.00 80.19 74 LYS A N 1
ATOM 606 C CA . LYS A 1 74 ? 12.335 -1.461 17.187 1.00 80.19 74 LYS A CA 1
ATOM 607 C C . LYS A 1 74 ? 12.606 -2.820 17.836 1.00 80.19 74 LYS A C 1
ATOM 609 O O . LYS A 1 74 ? 11.666 -3.527 18.154 1.00 80.19 74 LYS A O 1
ATOM 614 N N . LYS A 1 75 ? 13.874 -3.149 18.100 1.00 76.69 75 LYS A N 1
ATOM 615 C CA . LYS A 1 75 ? 14.243 -4.409 18.752 1.00 76.69 75 LYS A CA 1
ATOM 616 C C . LYS A 1 75 ? 13.686 -4.520 20.174 1.00 76.69 75 LYS A C 1
ATOM 618 O O . LYS A 1 75 ? 13.232 -5.588 20.552 1.00 76.69 75 LYS A O 1
ATOM 623 N N . LYS A 1 76 ? 13.663 -3.416 20.929 1.00 68.25 76 LYS A N 1
ATOM 624 C CA . LYS A 1 76 ? 13.007 -3.364 22.244 1.00 68.25 76 LYS A CA 1
ATOM 625 C C . LYS A 1 76 ? 11.495 -3.551 22.151 1.00 68.25 76 LYS A C 1
ATOM 627 O O . LYS A 1 76 ? 10.953 -4.306 22.940 1.00 68.25 76 LYS A O 1
ATOM 632 N N . ALA A 1 77 ? 10.839 -2.925 21.174 1.00 56.72 77 ALA A N 1
ATOM 633 C CA . ALA A 1 77 ? 9.411 -3.124 20.934 1.00 56.72 77 ALA A CA 1
ATOM 634 C C . ALA A 1 77 ? 9.091 -4.575 20.519 1.00 56.72 77 ALA A C 1
ATOM 636 O O . ALA A 1 77 ? 8.082 -5.121 20.947 1.00 56.72 77 ALA A O 1
ATOM 637 N N . ASP A 1 78 ? 9.969 -5.212 19.739 1.00 57.41 78 ASP A N 1
ATOM 638 C CA . ASP A 1 78 ? 9.836 -6.616 19.333 1.00 57.41 78 ASP A CA 1
ATOM 639 C C . ASP A 1 78 ? 10.147 -7.598 20.497 1.00 57.41 78 ASP A C 1
ATOM 641 O O . ASP A 1 78 ? 9.596 -8.696 20.527 1.00 57.41 78 ASP A O 1
ATOM 645 N N . GLU A 1 79 ? 11.002 -7.224 21.463 1.00 56.97 79 GLU A N 1
ATOM 646 C CA . GLU A 1 79 ? 11.305 -8.002 22.685 1.00 56.97 79 GLU A CA 1
ATOM 647 C C . GLU A 1 79 ? 10.277 -7.804 23.818 1.00 56.97 79 GLU A C 1
ATOM 649 O O . GLU A 1 79 ? 10.088 -8.714 24.625 1.00 56.97 79 GLU A O 1
ATOM 654 N N . GLU A 1 80 ? 9.605 -6.649 23.891 1.00 51.44 80 GLU A N 1
ATOM 655 C CA . GLU A 1 80 ? 8.574 -6.347 24.901 1.00 51.44 80 GLU A CA 1
ATOM 656 C C . GLU A 1 80 ? 7.231 -7.048 24.633 1.00 51.44 80 GLU A C 1
ATOM 658 O O . GLU A 1 80 ? 6.414 -7.167 25.543 1.00 51.44 80 GLU A O 1
ATOM 663 N N . VAL A 1 81 ? 7.004 -7.578 23.428 1.00 54.59 81 VAL A N 1
ATOM 664 C CA . VAL A 1 81 ? 5.819 -8.388 23.115 1.00 54.59 81 VAL A CA 1
ATOM 665 C C . VAL A 1 81 ? 6.128 -9.863 23.412 1.00 54.59 81 VAL A C 1
ATOM 667 O O . VAL A 1 81 ? 6.570 -10.621 22.547 1.00 54.59 81 VAL A O 1
ATOM 670 N N . SER A 1 82 ? 5.920 -10.283 24.665 1.00 64.38 82 SER A N 1
ATOM 671 C CA . SER A 1 82 ? 6.117 -11.677 25.090 1.00 64.38 82 SER A CA 1
ATOM 672 C C . SER A 1 82 ? 5.188 -12.628 24.327 1.00 64.38 82 SER A C 1
ATOM 674 O O . SER A 1 82 ? 4.028 -12.314 24.064 1.00 64.38 82 SER A O 1
ATOM 676 N N . SER A 1 83 ? 5.646 -13.851 24.035 1.00 62.78 83 SER A N 1
ATOM 677 C CA . SER A 1 83 ? 4.797 -14.903 23.450 1.00 62.78 83 SER A CA 1
ATOM 678 C C . SER A 1 83 ? 3.549 -15.209 24.287 1.00 62.78 83 SER A C 1
ATOM 680 O O . SER A 1 83 ? 2.552 -15.691 23.750 1.00 62.78 83 SER A O 1
ATOM 682 N N . GLU A 1 84 ? 3.607 -14.944 25.594 1.00 68.56 84 GLU A N 1
ATOM 683 C CA . GLU A 1 84 ? 2.462 -15.049 26.503 1.00 68.56 84 GLU A CA 1
ATOM 684 C C . GLU A 1 84 ? 1.460 -13.909 26.287 1.00 68.56 84 GLU A C 1
ATOM 686 O O . GLU A 1 84 ? 0.257 -14.148 26.343 1.00 68.56 84 GLU A O 1
ATOM 691 N N . ASP A 1 85 ? 1.928 -12.699 25.977 1.00 70.25 85 ASP A N 1
ATOM 692 C CA . ASP A 1 85 ? 1.065 -11.546 25.702 1.00 70.25 85 ASP A CA 1
ATOM 693 C C . ASP A 1 85 ? 0.396 -11.681 24.331 1.00 70.25 85 ASP A C 1
ATOM 695 O O . ASP A 1 85 ? -0.803 -11.458 24.214 1.00 70.25 85 ASP A O 1
ATOM 699 N N . ILE A 1 86 ? 1.110 -12.206 23.327 1.00 70.38 86 ILE A N 1
ATOM 700 C CA . ILE A 1 86 ? 0.507 -12.590 22.038 1.00 70.38 86 ILE A CA 1
ATOM 701 C C . ILE A 1 86 ? -0.582 -13.651 22.248 1.00 70.38 86 ILE A C 1
ATOM 703 O O . ILE A 1 86 ? -1.656 -13.567 21.657 1.00 70.38 86 ILE A O 1
ATOM 707 N N . ALA A 1 87 ? -0.325 -14.659 23.088 1.00 74.12 87 ALA A N 1
ATOM 708 C CA . ALA A 1 87 ? -1.300 -15.706 23.378 1.00 74.12 87 ALA A CA 1
ATOM 709 C C . ALA A 1 87 ? -2.545 -15.161 24.097 1.00 74.12 87 ALA A C 1
ATOM 711 O O . ALA A 1 87 ? -3.655 -15.581 23.772 1.00 74.12 87 ALA A O 1
ATOM 712 N N . LYS A 1 88 ? -2.373 -14.214 25.028 1.00 78.38 88 LYS A N 1
ATOM 713 C CA . LYS A 1 88 ? -3.484 -13.519 25.696 1.00 78.38 88 LYS A CA 1
ATOM 714 C C . LYS A 1 88 ? -4.286 -12.664 24.721 1.00 78.38 88 LYS A C 1
ATOM 716 O O . LYS A 1 88 ? -5.499 -12.805 24.704 1.00 78.38 88 LYS A O 1
ATOM 721 N N . CYS A 1 89 ? -3.638 -11.886 23.851 1.00 72.81 89 CYS A N 1
ATOM 722 C CA . CYS A 1 89 ? -4.342 -11.111 22.825 1.00 72.81 89 CYS A CA 1
ATOM 723 C C . CYS A 1 89 ? -5.140 -12.017 21.877 1.00 72.81 89 CYS A C 1
ATOM 725 O O . CYS A 1 89 ? -6.297 -11.743 21.593 1.00 72.81 89 CYS A O 1
ATOM 727 N N . ILE A 1 90 ? -4.575 -13.150 21.437 1.00 73.31 90 ILE A N 1
ATOM 728 C CA . ILE A 1 90 ? -5.323 -14.127 20.624 1.00 73.31 90 ILE A CA 1
ATOM 729 C C . ILE A 1 90 ? -6.536 -14.665 21.394 1.00 73.31 90 ILE A C 1
ATOM 731 O O . ILE A 1 90 ? -7.603 -14.854 20.810 1.00 73.31 90 ILE A O 1
ATOM 735 N N . TYR A 1 91 ? -6.381 -14.928 22.691 1.00 78.00 91 TYR A N 1
ATOM 736 C CA . TYR A 1 91 ? -7.477 -15.404 23.526 1.00 78.00 91 TYR A CA 1
ATOM 737 C C . TYR A 1 91 ? -8.582 -14.355 23.682 1.00 78.00 91 TYR A C 1
ATOM 739 O O . TYR A 1 91 ? -9.752 -14.683 23.496 1.00 78.00 91 TYR A O 1
ATOM 747 N N . GLU A 1 92 ? -8.218 -13.103 23.948 1.00 76.62 92 GLU A N 1
ATOM 748 C CA . GLU A 1 92 ? -9.159 -11.994 24.104 1.00 76.62 92 GLU A CA 1
ATOM 749 C C . GLU A 1 92 ? -9.882 -11.656 22.794 1.00 76.62 92 GLU A C 1
ATOM 751 O O . GLU A 1 92 ? -11.107 -11.572 22.779 1.00 76.62 92 GLU A O 1
ATOM 756 N N . ASP A 1 93 ? -9.152 -11.552 21.683 1.00 77.00 93 ASP A N 1
ATOM 757 C CA . ASP A 1 93 ? -9.711 -11.100 20.405 1.00 77.00 93 ASP A CA 1
ATOM 758 C C . ASP A 1 93 ? -10.463 -12.200 19.646 1.00 77.00 93 ASP A C 1
ATOM 760 O O . ASP A 1 93 ? -11.350 -11.906 18.845 1.00 77.00 93 ASP A O 1
ATOM 764 N N . LYS A 1 94 ? -10.078 -13.473 19.826 1.00 77.50 94 LYS A N 1
ATOM 765 C CA . LYS A 1 94 ? -10.592 -14.578 18.995 1.00 77.50 94 LYS A CA 1
ATOM 766 C C . LYS A 1 94 ? -11.302 -15.671 19.770 1.00 77.50 94 LYS A C 1
ATOM 768 O O . LYS A 1 94 ? -12.243 -16.244 19.237 1.00 77.50 94 LYS A O 1
ATOM 773 N N . ILE A 1 95 ? -10.867 -15.993 20.987 1.00 79.19 95 ILE A N 1
ATOM 774 C CA . ILE A 1 95 ? -11.420 -17.133 21.736 1.00 79.19 95 ILE A CA 1
ATOM 775 C C . ILE A 1 95 ? -12.597 -16.694 22.613 1.00 79.19 95 ILE A C 1
ATOM 777 O O . ILE A 1 95 ? -13.619 -17.378 22.613 1.00 79.19 95 ILE A O 1
ATOM 781 N N . LEU A 1 96 ? -12.499 -15.552 23.308 1.00 80.75 96 LEU A N 1
ATOM 782 C CA . LEU A 1 96 ? -13.601 -15.006 24.114 1.00 80.75 96 LEU A CA 1
ATOM 783 C C . LEU A 1 96 ? -14.898 -14.813 23.308 1.00 80.75 96 LEU A C 1
ATOM 785 O O . LEU A 1 96 ? -15.924 -15.312 23.766 1.00 80.75 96 LEU A O 1
ATOM 789 N N . PRO A 1 97 ? -14.889 -14.228 22.091 1.00 80.50 97 PRO A N 1
ATOM 790 C CA . PRO A 1 97 ? -16.117 -14.082 21.307 1.00 80.50 97 PRO A CA 1
ATOM 791 C C . PRO A 1 97 ? -16.776 -15.423 20.961 1.00 80.50 97 PRO A C 1
ATOM 793 O O . PRO A 1 97 ? -18.000 -15.531 20.931 1.00 80.50 97 PRO A O 1
ATOM 796 N N . ILE A 1 98 ? -15.972 -16.465 20.719 1.00 79.56 98 ILE A N 1
ATOM 797 C CA . ILE A 1 98 ? -16.480 -17.812 20.435 1.00 79.56 98 ILE A CA 1
ATOM 798 C C . ILE A 1 98 ? -17.091 -18.428 21.700 1.00 79.56 98 ILE A C 1
ATOM 800 O O . ILE A 1 98 ? -18.163 -19.026 21.640 1.00 79.56 98 ILE A O 1
ATOM 804 N N . ILE A 1 99 ? -16.435 -18.255 22.852 1.00 80.50 99 ILE A N 1
ATOM 805 C CA . ILE A 1 99 ? -16.945 -18.688 24.159 1.00 80.50 99 ILE A CA 1
ATOM 806 C C . ILE A 1 99 ? -18.295 -18.032 24.459 1.00 80.50 99 ILE A C 1
ATOM 808 O O . ILE A 1 99 ? -19.234 -18.728 24.850 1.00 80.50 99 ILE A O 1
ATOM 812 N N . ASP A 1 100 ? -18.398 -16.719 24.259 1.00 81.19 100 ASP A N 1
ATOM 813 C CA . ASP A 1 100 ? -19.620 -15.962 24.519 1.00 81.19 100 ASP A CA 1
ATOM 814 C C . ASP A 1 100 ? -20.750 -16.420 23.589 1.00 81.19 100 ASP A C 1
ATOM 816 O O . ASP A 1 100 ? -21.836 -16.756 24.064 1.00 81.19 100 ASP A O 1
ATOM 820 N N . ALA A 1 101 ? -20.469 -16.592 22.293 1.00 75.69 101 ALA A N 1
ATOM 821 C CA . ALA A 1 101 ? -21.439 -17.110 21.327 1.00 75.69 101 ALA A CA 1
ATOM 822 C C . ALA A 1 101 ? -21.935 -18.532 21.663 1.00 75.69 101 ALA A C 1
ATOM 824 O O . ALA A 1 101 ? -23.109 -18.847 21.460 1.00 75.69 101 ALA A O 1
ATOM 825 N N . LEU A 1 102 ? -21.064 -19.407 22.180 1.00 78.06 102 LEU A N 1
ATOM 826 C CA . LEU A 1 102 ? -21.444 -20.762 22.600 1.00 78.06 102 LEU A CA 1
ATOM 827 C C . LEU A 1 102 ? -22.335 -20.745 23.847 1.00 78.06 102 LEU A C 1
ATOM 829 O O . LEU A 1 102 ? -23.299 -21.509 23.916 1.00 78.06 102 LEU A O 1
ATOM 833 N N . LYS A 1 103 ? -22.046 -19.862 24.811 1.00 80.12 103 LYS A N 1
ATOM 834 C CA . LYS A 1 103 ? -22.869 -19.684 26.017 1.00 80.12 103 LYS A CA 1
ATOM 835 C C . LYS A 1 103 ? -24.241 -19.105 25.690 1.00 80.12 103 LYS A C 1
ATOM 837 O O . LYS A 1 103 ? -25.236 -19.617 26.193 1.00 80.12 103 LYS A O 1
ATOM 842 N N . GLU A 1 104 ? -24.307 -18.088 24.830 1.00 79.75 104 GLU A N 1
ATOM 843 C CA . GLU A 1 104 ? -25.570 -17.475 24.392 1.00 79.75 104 GLU A CA 1
ATOM 844 C C . GLU A 1 104 ? -26.496 -18.465 23.679 1.00 79.75 104 GLU A C 1
ATOM 846 O O . GLU A 1 104 ? -27.716 -18.368 23.792 1.00 79.75 104 GLU A O 1
ATOM 851 N N . ARG A 1 105 ? -25.923 -19.436 22.962 1.00 74.44 105 ARG A N 1
ATOM 852 C CA . ARG A 1 105 ? -26.671 -20.468 22.231 1.00 74.44 105 ARG A CA 1
ATOM 853 C C . ARG A 1 105 ? -26.984 -21.716 23.066 1.00 74.44 105 ARG A C 1
ATOM 855 O O . ARG A 1 105 ? -27.523 -22.668 22.515 1.00 74.44 105 ARG A O 1
ATOM 862 N N . GLU A 1 106 ? -26.636 -21.729 24.356 1.00 77.06 106 GLU A N 1
ATOM 863 C CA . GLU A 1 106 ? -26.737 -22.900 25.248 1.00 77.06 106 GLU A CA 1
ATOM 864 C C . GLU A 1 106 ? -25.993 -24.151 24.721 1.00 77.06 106 GLU A C 1
ATOM 866 O O . GLU A 1 106 ? -26.329 -25.282 25.059 1.00 77.06 106 GLU A O 1
ATOM 871 N N . LEU A 1 107 ? -24.941 -23.960 23.916 1.00 73.19 107 LEU A N 1
ATOM 872 C CA . LEU A 1 107 ? -24.134 -25.031 23.309 1.00 73.19 107 LEU A CA 1
ATOM 873 C C . LEU A 1 107 ? -22.862 -25.336 24.121 1.00 73.19 107 LEU A C 1
ATOM 875 O O . LEU A 1 107 ? -21.834 -25.733 23.573 1.00 73.19 107 LEU A O 1
ATOM 879 N N . TRP A 1 108 ? -22.900 -25.087 25.431 1.00 78.94 108 TRP A N 1
ATOM 880 C CA . TRP A 1 108 ? -21.756 -25.279 26.321 1.00 78.94 108 TRP A CA 1
ATOM 881 C C . TRP A 1 108 ? -21.666 -26.735 26.787 1.00 78.94 108 TRP A C 1
ATOM 883 O O . TRP A 1 108 ? -22.523 -27.201 27.538 1.00 78.94 108 TRP A O 1
ATOM 893 N N . GLU A 1 109 ? -20.627 -27.455 26.361 1.00 75.00 109 GLU A N 1
ATOM 894 C CA . GLU A 1 109 ? -20.440 -28.869 26.705 1.00 75.00 109 GLU A CA 1
ATOM 895 C C . GLU A 1 109 ? -19.583 -29.083 27.965 1.00 75.00 109 GLU A C 1
ATOM 897 O O . GLU A 1 109 ? -18.702 -28.285 28.311 1.00 75.00 109 GLU A O 1
ATOM 902 N N . GLU A 1 110 ? -19.791 -30.227 28.627 1.00 71.44 110 GLU A N 1
ATOM 903 C CA . GLU A 1 110 ? -18.921 -30.690 29.711 1.00 71.44 110 GLU A CA 1
ATOM 904 C C . GLU A 1 110 ? -17.478 -30.881 29.199 1.00 71.44 110 GLU A C 1
ATOM 906 O O . GLU A 1 110 ? -17.223 -31.602 28.236 1.00 71.44 110 GLU A O 1
ATOM 911 N N . GLY A 1 111 ? -16.513 -30.220 29.850 1.00 75.62 111 GLY A N 1
ATOM 912 C CA . GLY A 1 111 ? -15.084 -30.284 29.502 1.00 75.62 111 GLY A CA 1
ATOM 913 C C . GLY A 1 111 ? -14.535 -29.066 28.744 1.00 75.62 111 GLY A C 1
ATOM 914 O O . GLY A 1 111 ? -13.315 -28.947 28.598 1.00 75.62 111 GLY A O 1
ATOM 915 N N . PHE A 1 112 ? -15.381 -28.119 28.314 1.00 83.06 112 PHE A N 1
ATOM 916 C CA . PHE A 1 112 ? -14.911 -26.837 27.759 1.00 83.06 112 PHE A CA 1
ATOM 917 C C . PHE A 1 112 ? -14.166 -26.008 28.809 1.00 83.06 112 PHE A C 1
ATOM 919 O O . PHE A 1 112 ? -13.070 -25.511 28.544 1.00 83.06 112 PHE A O 1
ATOM 926 N N . GLU A 1 113 ? -14.721 -25.937 30.021 1.00 82.94 113 GLU A N 1
ATOM 927 C CA . GLU A 1 113 ? -14.121 -25.245 31.166 1.00 82.94 113 GLU A CA 1
ATOM 928 C C . GLU A 1 113 ? -12.697 -25.752 31.459 1.00 82.94 113 GLU A C 1
ATOM 930 O O . GLU A 1 113 ? -11.786 -24.961 31.688 1.00 82.94 113 GLU A O 1
ATOM 935 N N . GLU A 1 114 ? -12.477 -27.071 31.407 1.00 83.75 114 GLU A N 1
ATOM 936 C CA . GLU A 1 114 ? -11.172 -27.681 31.697 1.00 83.75 114 GLU A CA 1
ATOM 937 C C . GLU A 1 114 ? -10.114 -27.297 30.657 1.00 83.75 114 GLU A C 1
ATOM 939 O O . GLU A 1 114 ? -8.969 -27.012 31.010 1.00 83.75 114 GLU A O 1
ATOM 944 N N . LYS A 1 115 ? -10.490 -27.239 29.374 1.00 83.12 115 LYS A N 1
ATOM 945 C CA . LYS A 1 115 ? -9.579 -26.853 28.284 1.00 83.12 115 LYS A CA 1
ATOM 946 C C . LYS A 1 115 ? -9.232 -25.368 28.322 1.00 83.12 115 LYS A C 1
ATOM 948 O O . LYS A 1 115 ? -8.087 -25.010 28.049 1.00 83.12 115 LYS A O 1
ATOM 953 N N . ILE A 1 116 ? -10.199 -24.522 28.673 1.00 85.38 116 ILE A N 1
ATOM 954 C CA . ILE A 1 116 ? -9.978 -23.087 28.873 1.00 85.38 116 ILE A CA 1
ATOM 955 C C . ILE A 1 116 ? -9.046 -22.868 30.067 1.00 85.38 116 ILE A C 1
ATOM 957 O O . ILE A 1 116 ? -8.042 -22.174 29.933 1.00 85.38 116 ILE A O 1
ATOM 961 N N . ASN A 1 117 ? -9.320 -23.520 31.199 1.00 84.12 117 ASN A N 1
ATOM 962 C CA . ASN A 1 117 ? -8.502 -23.398 32.405 1.00 84.12 117 ASN A CA 1
ATOM 963 C C . ASN A 1 117 ? -7.065 -23.901 32.186 1.00 84.12 117 ASN A C 1
ATOM 965 O O . ASN A 1 117 ? -6.110 -23.248 32.595 1.00 84.12 117 ASN A O 1
ATOM 969 N N . ALA A 1 118 ? -6.885 -25.002 31.450 1.00 84.12 118 ALA A N 1
ATOM 970 C CA . ALA A 1 118 ? -5.555 -25.497 31.093 1.00 84.12 118 ALA A CA 1
ATOM 971 C C . ALA A 1 118 ? -4.748 -24.502 30.234 1.00 84.12 118 ALA A C 1
ATOM 973 O O . ALA A 1 118 ? -3.518 -24.473 30.309 1.00 84.12 118 ALA A O 1
ATOM 974 N N . PHE A 1 119 ? -5.417 -23.685 29.414 1.00 85.56 119 PHE A N 1
ATOM 975 C CA . PHE A 1 119 ? -4.770 -22.625 28.643 1.00 85.56 119 PHE A CA 1
ATOM 976 C C . PHE A 1 119 ? -4.476 -21.383 29.490 1.00 85.56 119 PHE A C 1
ATOM 978 O O . PHE A 1 119 ? -3.378 -20.837 29.389 1.00 85.56 119 PHE A O 1
ATOM 985 N N . THR A 1 120 ? -5.415 -20.938 30.330 1.00 80.25 120 THR A N 1
ATOM 986 C CA . THR A 1 120 ? -5.232 -19.734 31.159 1.00 80.25 120 THR A CA 1
ATOM 987 C C . THR A 1 120 ? -4.131 -19.913 32.206 1.00 80.25 120 THR A C 1
ATOM 989 O O . THR A 1 120 ? -3.439 -18.947 32.523 1.00 80.25 120 THR A O 1
ATOM 992 N N . GLU A 1 121 ? -3.893 -21.141 32.679 1.00 83.44 121 GLU A N 1
ATOM 993 C CA . GLU A 1 121 ? -2.756 -21.476 33.549 1.00 83.44 121 GLU A CA 1
ATOM 994 C C . GLU A 1 121 ? -1.393 -21.352 32.848 1.00 83.44 121 GLU A C 1
ATOM 996 O O . GLU A 1 121 ? -0.391 -21.033 33.494 1.00 83.44 121 GLU A O 1
ATOM 1001 N N . LYS A 1 122 ? -1.327 -21.605 31.533 1.00 81.06 122 LYS A N 1
ATOM 1002 C CA . LYS A 1 122 ? -0.086 -21.522 30.750 1.00 81.06 122 LYS A CA 1
ATOM 1003 C C . LYS A 1 122 ? -0.353 -21.056 29.309 1.00 81.06 122 LYS A C 1
ATOM 1005 O O . LYS A 1 122 ? -0.364 -21.880 28.383 1.00 81.06 122 LYS A O 1
ATOM 1010 N N . PRO A 1 123 ? -0.530 -19.739 29.096 1.00 78.31 123 PRO A N 1
ATOM 1011 C CA . PRO A 1 123 ? -0.915 -19.203 27.801 1.00 78.31 123 PRO A CA 1
ATOM 1012 C C . PRO A 1 123 ? 0.244 -19.324 26.814 1.00 78.31 123 PRO A C 1
ATOM 1014 O O . PRO A 1 123 ? 1.341 -18.811 27.021 1.00 78.31 123 PRO A O 1
ATOM 1017 N N . THR A 1 124 ? 0.002 -20.025 25.713 1.00 81.12 124 THR A N 1
ATOM 1018 C CA . THR A 1 124 ? 0.967 -20.172 24.619 1.00 81.12 124 THR A CA 1
ATOM 1019 C C . THR A 1 124 ? 0.264 -19.960 23.292 1.00 81.12 124 THR A C 1
ATOM 1021 O O . THR A 1 124 ? -0.893 -20.338 23.136 1.00 81.12 124 THR A O 1
ATOM 1024 N N . VAL A 1 125 ? 0.959 -19.405 22.300 1.00 71.38 125 VAL A N 1
ATOM 1025 C CA . VAL A 1 125 ? 0.375 -19.181 20.965 1.00 71.38 125 VAL A CA 1
ATOM 1026 C C . VAL A 1 125 ? -0.131 -20.496 20.354 1.00 71.38 125 VAL A C 1
ATOM 1028 O O . VAL A 1 125 ? -1.195 -20.542 19.743 1.00 71.38 125 VAL A O 1
ATOM 1031 N N . GLU A 1 126 ? 0.592 -21.597 20.577 1.00 75.12 126 GLU A N 1
ATOM 1032 C CA . GLU A 1 126 ? 0.170 -22.932 20.142 1.00 75.12 126 GLU A CA 1
ATOM 1033 C C . GLU A 1 126 ? -1.094 -23.411 20.876 1.00 75.12 126 GLU A C 1
ATOM 1035 O O . GLU A 1 126 ? -1.990 -23.974 20.249 1.00 75.12 126 GLU A O 1
ATOM 1040 N N . GLY A 1 127 ? -1.197 -23.164 22.185 1.00 75.00 127 GLY A N 1
ATOM 1041 C CA . GLY A 1 127 ? -2.396 -23.462 22.971 1.00 75.00 127 GLY A CA 1
ATOM 1042 C C . GLY A 1 127 ? -3.618 -22.657 22.522 1.00 75.00 127 GLY A C 1
ATOM 1043 O O . GLY A 1 127 ? -4.703 -23.222 22.411 1.00 75.00 127 GLY A O 1
ATOM 1044 N N . ALA A 1 128 ? -3.433 -21.378 22.185 1.00 75.38 128 ALA A N 1
ATOM 1045 C CA . ALA A 1 128 ? -4.506 -20.509 21.707 1.00 75.38 128 ALA A CA 1
ATOM 1046 C C . ALA A 1 128 ? -5.045 -20.996 20.352 1.00 75.38 128 ALA A C 1
ATOM 1048 O O . ALA A 1 128 ? -6.245 -21.187 20.187 1.00 75.38 128 ALA A O 1
ATOM 1049 N N . ASN A 1 129 ? -4.157 -21.310 19.404 1.00 75.31 129 ASN A N 1
ATOM 1050 C CA . ASN A 1 129 ? -4.568 -21.855 18.108 1.00 75.31 129 ASN A CA 1
ATOM 1051 C C . ASN A 1 129 ? -5.269 -23.217 18.242 1.00 75.31 129 ASN A C 1
ATOM 1053 O O . ASN A 1 129 ? -6.249 -23.466 17.549 1.00 75.31 129 ASN A O 1
ATOM 1057 N N . LYS A 1 130 ? -4.822 -24.081 19.167 1.00 84.12 130 LYS A N 1
ATOM 1058 C CA . LYS A 1 130 ? -5.506 -25.352 19.462 1.00 84.12 130 LYS A CA 1
ATOM 1059 C C . LYS A 1 130 ? -6.918 -25.142 20.006 1.00 84.12 130 LYS A C 1
ATOM 1061 O O . LYS A 1 130 ? -7.807 -25.910 19.650 1.00 84.12 130 LYS A O 1
ATOM 1066 N N . LEU A 1 131 ? -7.127 -24.131 20.852 1.00 81.69 131 LEU A N 1
ATOM 1067 C CA . LEU A 1 131 ? -8.458 -23.775 21.344 1.00 81.69 131 LEU A CA 1
ATOM 1068 C C . LEU A 1 131 ? -9.357 -23.252 20.222 1.00 81.69 131 LEU A C 1
ATOM 1070 O O . LEU A 1 131 ? -10.498 -23.691 20.135 1.00 81.69 131 LEU A O 1
ATOM 1074 N N . ILE A 1 132 ? -8.840 -22.386 19.344 1.00 78.75 132 ILE A N 1
ATOM 1075 C CA . ILE A 1 132 ? -9.581 -21.886 18.173 1.00 78.75 132 ILE A CA 1
ATOM 1076 C C . ILE A 1 132 ? -10.060 -23.057 17.313 1.00 78.75 132 ILE A C 1
ATOM 1078 O O . ILE A 1 132 ? -11.261 -23.217 17.118 1.00 78.75 132 ILE A O 1
ATOM 1082 N N . THR A 1 133 ? -9.144 -23.929 16.881 1.00 80.12 133 THR A N 1
ATOM 1083 C CA . THR A 1 133 ? -9.499 -25.085 16.046 1.00 80.12 133 THR A CA 1
ATOM 1084 C C . THR A 1 133 ? -10.491 -26.007 16.751 1.00 80.12 133 THR A C 1
ATOM 1086 O O . THR A 1 133 ? -11.435 -26.483 16.133 1.00 80.12 133 THR A O 1
ATOM 1089 N N . TYR A 1 134 ? -10.322 -26.231 18.057 1.00 81.94 134 TYR A N 1
ATOM 1090 C CA . TYR A 1 134 ? -11.254 -27.043 18.833 1.00 81.94 134 TYR A CA 1
ATOM 1091 C C . TYR A 1 134 ? -12.673 -26.458 18.829 1.00 81.94 134 TYR A C 1
ATOM 1093 O O . TYR A 1 134 ? -13.625 -27.186 18.552 1.00 81.94 134 TYR A O 1
ATOM 1101 N N . PHE A 1 135 ? -12.833 -25.161 19.102 1.00 78.06 135 PHE A N 1
ATOM 1102 C CA . PHE A 1 135 ? -14.157 -24.540 19.121 1.00 78.06 135 PHE A CA 1
ATOM 1103 C C . PHE A 1 135 ? -14.779 -24.413 17.722 1.00 78.06 135 PHE A C 1
ATOM 1105 O O . PHE A 1 135 ? -15.985 -24.605 17.582 1.00 78.06 135 PHE A O 1
ATOM 1112 N N . GLU A 1 136 ? -13.979 -24.171 16.681 1.00 73.31 136 GLU A N 1
ATOM 1113 C CA . GLU A 1 136 ? -14.434 -24.185 15.282 1.00 73.31 136 GLU A CA 1
ATOM 1114 C C . GLU A 1 136 ? -14.919 -25.580 14.848 1.00 73.31 136 GLU A C 1
ATOM 1116 O O . GLU A 1 136 ? -15.965 -25.711 14.207 1.00 73.31 136 GLU A O 1
ATOM 1121 N N . GLU A 1 137 ? -14.196 -26.640 15.224 1.00 75.62 137 GLU A N 1
ATOM 1122 C CA . GLU A 1 137 ? -14.584 -28.026 14.941 1.00 75.62 137 GLU A CA 1
ATOM 1123 C C . GLU A 1 137 ? -15.870 -28.423 15.668 1.00 75.62 137 GLU A C 1
ATOM 1125 O O . GLU A 1 137 ? -16.728 -29.081 15.076 1.00 75.62 137 GLU A O 1
ATOM 1130 N N . VAL A 1 138 ? -16.022 -28.041 16.941 1.00 69.31 138 VAL A N 1
ATOM 1131 C CA . VAL A 1 138 ? -17.244 -28.336 17.701 1.00 69.31 138 VAL A CA 1
ATOM 1132 C C . VAL A 1 138 ? -18.428 -27.542 17.146 1.00 69.31 138 VAL A C 1
ATOM 1134 O O . VAL A 1 138 ? -19.472 -28.134 16.876 1.00 69.31 138 VAL A O 1
ATOM 1137 N N . GLY A 1 139 ? -18.247 -26.251 16.845 1.00 63.41 139 GLY A N 1
ATOM 1138 C CA . GLY A 1 139 ? -19.262 -25.441 16.164 1.00 63.41 139 GLY A CA 1
ATOM 1139 C C . GLY A 1 139 ? -19.691 -26.034 14.816 1.00 63.41 139 GLY A C 1
ATOM 1140 O O . GLY A 1 139 ? -20.880 -26.061 14.500 1.00 63.41 139 GLY A O 1
ATOM 1141 N N . SER A 1 140 ? -18.747 -26.596 14.053 1.00 62.84 140 SER A N 1
ATOM 1142 C CA . SER A 1 140 ? -19.031 -27.274 12.781 1.00 62.84 140 SER A CA 1
ATOM 1143 C C . SER A 1 140 ? -19.812 -28.582 12.961 1.00 62.84 140 SER A C 1
ATOM 1145 O O . SER A 1 140 ? -20.717 -28.866 12.181 1.00 62.84 140 SER A O 1
ATOM 1147 N N . LYS A 1 141 ? -19.501 -29.384 13.989 1.00 63.50 141 LYS A N 1
ATOM 1148 C CA . LYS A 1 141 ? -20.230 -30.634 14.290 1.00 63.50 141 LYS A CA 1
ATOM 1149 C C . LYS A 1 141 ? -21.665 -30.366 14.744 1.00 63.50 141 LYS A C 1
ATOM 1151 O O . LYS A 1 141 ? -22.582 -31.017 14.253 1.00 63.50 141 LYS A O 1
ATOM 1156 N N . LEU A 1 142 ? -21.859 -29.357 15.592 1.00 56.91 142 LEU A N 1
ATOM 1157 C CA . LEU A 1 142 ? -23.179 -28.908 16.047 1.00 56.91 142 LEU A CA 1
ATOM 1158 C C . LEU A 1 142 ? -24.053 -28.409 14.885 1.00 56.91 142 LEU A C 1
ATOM 1160 O O . LEU A 1 142 ? -25.250 -28.695 14.839 1.00 56.91 142 LEU A O 1
ATOM 1164 N N . ALA A 1 143 ? -23.455 -27.723 13.906 1.00 51.50 143 ALA A N 1
ATOM 1165 C CA . ALA A 1 143 ? -24.155 -27.305 12.692 1.00 51.50 143 ALA A CA 1
ATOM 1166 C C . ALA A 1 143 ? -24.609 -28.494 11.820 1.00 51.50 143 ALA A C 1
ATOM 1168 O O . ALA A 1 143 ? -25.655 -28.413 11.181 1.00 51.50 143 ALA A O 1
ATOM 1169 N N . ILE A 1 144 ? -23.864 -29.606 11.811 1.00 45.19 144 ILE A N 1
ATOM 1170 C CA . ILE A 1 144 ? -24.215 -30.821 11.057 1.00 45.19 144 ILE A CA 1
ATOM 1171 C C . ILE A 1 144 ? -25.339 -31.598 11.762 1.00 45.19 144 ILE A C 1
ATOM 1173 O O . ILE A 1 144 ? -26.328 -31.950 11.118 1.00 45.19 144 ILE A O 1
ATOM 1177 N N . GLU A 1 145 ? -25.260 -31.804 13.079 1.00 45.34 145 GLU A N 1
ATOM 1178 C CA . GLU A 1 145 ? -26.292 -32.540 13.834 1.00 45.34 145 GLU A CA 1
ATOM 1179 C C . GLU A 1 145 ? -27.657 -31.828 13.831 1.00 45.34 145 GLU A C 1
ATOM 1181 O O . GLU A 1 145 ? -28.699 -32.484 13.762 1.00 45.34 145 GLU A O 1
ATOM 1186 N N . ALA A 1 146 ? -27.677 -30.491 13.786 1.00 43.72 146 ALA A N 1
ATOM 1187 C CA . ALA A 1 146 ? -28.909 -29.717 13.614 1.00 43.72 146 ALA A CA 1
ATOM 1188 C C . ALA A 1 146 ? -29.590 -29.936 12.242 1.00 43.72 146 ALA A C 1
ATOM 1190 O O . ALA A 1 146 ? -30.795 -29.715 12.110 1.00 43.72 146 ALA A O 1
ATOM 1191 N N . THR A 1 147 ? -28.849 -30.397 11.224 1.00 41.41 147 THR A N 1
ATOM 1192 C CA . THR A 1 147 ? -29.368 -30.635 9.862 1.00 41.41 147 THR A CA 1
ATOM 1193 C C . THR A 1 147 ? -29.832 -32.073 9.604 1.00 41.41 147 THR A C 1
ATOM 1195 O O . THR A 1 147 ? -30.705 -32.288 8.763 1.00 41.41 147 THR A O 1
ATOM 1198 N N . GLU A 1 148 ? -29.349 -33.066 10.358 1.00 34.81 148 GLU A N 1
ATOM 1199 C CA . GLU A 1 148 ? -29.745 -34.480 10.197 1.00 34.81 148 GLU A CA 1
ATOM 1200 C C . GLU A 1 148 ? -31.134 -34.816 10.787 1.00 34.81 148 GLU A C 1
ATOM 1202 O O . GLU A 1 148 ? -31.670 -35.904 10.561 1.00 34.81 148 GLU A O 1
ATOM 1207 N N . GLY A 1 149 ? -31.781 -33.867 11.473 1.00 33.38 149 GLY A N 1
ATOM 1208 C CA . GLY A 1 149 ? -33.137 -34.012 12.019 1.00 33.38 149 GLY A CA 1
ATOM 1209 C C . GLY A 1 149 ? -34.284 -33.981 10.994 1.00 33.38 149 GLY A C 1
ATOM 1210 O O . GLY A 1 149 ? -35.429 -34.249 11.363 1.00 33.38 149 GLY A O 1
ATOM 1211 N N . TYR A 1 150 ? -34.024 -33.685 9.714 1.00 30.30 150 TYR A N 1
ATOM 1212 C CA . TYR A 1 150 ? -35.057 -33.621 8.670 1.00 30.30 150 TYR A CA 1
ATOM 1213 C C . TYR A 1 150 ? -34.799 -34.652 7.562 1.00 30.30 150 TYR A C 1
ATOM 1215 O O . TYR A 1 150 ? -34.150 -34.398 6.550 1.00 30.30 150 TYR A O 1
ATOM 1223 N N . THR A 1 151 ? -35.324 -35.859 7.767 1.00 31.69 151 THR A N 1
ATOM 1224 C CA . THR A 1 151 ? -35.312 -36.934 6.769 1.00 31.69 151 THR A CA 1
ATOM 1225 C C . THR A 1 151 ? -36.428 -36.733 5.738 1.00 31.69 151 THR A C 1
ATOM 1227 O O . THR A 1 151 ? -37.598 -36.613 6.099 1.00 31.69 151 THR A O 1
ATOM 1230 N N . GLY A 1 152 ? -36.091 -36.751 4.440 1.00 27.48 152 GLY A N 1
ATOM 1231 C CA . GLY A 1 152 ? -37.106 -36.856 3.385 1.00 27.48 152 GLY A CA 1
ATOM 1232 C C . GLY A 1 152 ? -36.699 -36.518 1.946 1.00 27.48 152 GLY A C 1
ATOM 1233 O O . GLY A 1 152 ? -37.104 -35.488 1.432 1.00 27.48 152 GLY A O 1
ATOM 1234 N N . SER A 1 153 ? -36.048 -37.469 1.262 1.00 29.69 153 SER A N 1
ATOM 1235 C CA . SER A 1 153 ? -36.232 -37.780 -0.177 1.00 29.69 153 SER A CA 1
ATOM 1236 C C . SER A 1 153 ? -35.789 -36.776 -1.271 1.00 29.69 153 SER A C 1
ATOM 1238 O O . SER A 1 153 ? -36.555 -35.933 -1.725 1.00 29.69 153 SER A O 1
ATOM 1240 N N . THR A 1 154 ? -34.585 -37.031 -1.809 1.00 27.11 154 THR A N 1
ATOM 1241 C CA . THR A 1 154 ? -34.193 -37.199 -3.243 1.00 27.11 154 THR A CA 1
ATOM 1242 C C . THR A 1 154 ? -35.254 -36.908 -4.330 1.00 27.11 154 THR A C 1
ATOM 1244 O O . THR A 1 154 ? -36.361 -37.425 -4.220 1.00 27.11 154 THR A O 1
ATOM 1247 N N . GLY A 1 155 ? -35.032 -36.259 -5.486 1.00 27.36 155 GLY A N 1
ATOM 1248 C CA . GLY A 1 155 ? -33.898 -35.651 -6.212 1.00 27.36 155 GLY A CA 1
ATOM 1249 C C . GLY A 1 155 ? -34.461 -35.076 -7.543 1.00 27.36 155 GLY A C 1
ATOM 1250 O O . GLY A 1 155 ? -35.438 -35.616 -8.058 1.00 27.36 155 GLY A O 1
ATOM 1251 N N . THR A 1 156 ? -33.990 -33.959 -8.116 1.00 24.53 156 THR A N 1
ATOM 1252 C CA . THR A 1 156 ? -33.001 -33.898 -9.220 1.00 24.53 156 THR A CA 1
ATOM 1253 C C . THR A 1 156 ? -32.863 -32.428 -9.693 1.00 24.53 156 THR A C 1
ATOM 1255 O O . THR A 1 156 ? -33.873 -31.805 -9.993 1.00 24.53 156 THR A O 1
ATOM 1258 N N . THR A 1 157 ? -31.613 -31.939 -9.776 1.00 34.31 157 THR A N 1
ATOM 1259 C CA . THR A 1 157 ? -31.048 -30.795 -10.551 1.00 34.31 157 THR A CA 1
ATOM 1260 C C . THR A 1 157 ? -31.704 -29.405 -10.501 1.00 34.31 157 THR A C 1
ATOM 1262 O O . THR A 1 157 ? -32.728 -29.212 -11.143 1.00 34.31 157 THR A O 1
ATOM 1265 N N . THR A 1 158 ? -31.018 -28.431 -9.881 1.00 29.19 158 THR A N 1
ATOM 1266 C CA . THR A 1 158 ? -30.448 -27.169 -10.441 1.00 29.19 158 THR A CA 1
ATOM 1267 C C . THR A 1 158 ? -30.151 -26.187 -9.300 1.00 29.19 158 THR A C 1
ATOM 1269 O O . THR A 1 158 ? -30.900 -26.170 -8.334 1.00 29.19 158 THR A O 1
ATOM 1272 N N . ASP A 1 159 ? -29.104 -25.371 -9.467 1.00 30.14 159 ASP A N 1
ATOM 1273 C CA . ASP A 1 159 ? -28.748 -24.182 -8.671 1.00 30.14 159 ASP A CA 1
ATOM 1274 C C . ASP A 1 159 ? -28.524 -24.359 -7.164 1.00 30.14 159 ASP A C 1
ATOM 1276 O O . ASP A 1 159 ? -29.444 -24.521 -6.368 1.00 30.14 159 ASP A O 1
ATOM 1280 N N . THR A 1 160 ? -27.263 -24.218 -6.751 1.00 28.09 160 THR A N 1
ATOM 1281 C CA . THR A 1 160 ? -26.931 -24.005 -5.343 1.00 28.09 160 THR A CA 1
ATOM 1282 C C . THR A 1 160 ? -26.949 -22.508 -5.068 1.00 28.09 160 THR A C 1
ATOM 1284 O O . THR A 1 160 ? -25.944 -21.814 -5.214 1.00 28.09 160 THR A O 1
ATOM 1287 N N . THR A 1 161 ? -28.121 -22.027 -4.669 1.00 33.34 161 THR A N 1
ATOM 1288 C CA . THR A 1 161 ? -28.323 -20.750 -3.989 1.00 33.34 161 THR A CA 1
ATOM 1289 C C . THR A 1 161 ? -28.811 -21.056 -2.568 1.00 33.34 161 THR A C 1
ATOM 1291 O O . THR A 1 161 ? -29.866 -21.655 -2.397 1.00 33.34 161 THR A O 1
ATOM 1294 N N . GLU A 1 162 ? -28.004 -20.614 -1.595 1.00 40.62 162 GLU A N 1
ATOM 1295 C CA . GLU A 1 162 ? -28.354 -20.135 -0.241 1.00 40.62 162 GLU A CA 1
ATOM 1296 C C . GLU A 1 162 ? -28.800 -21.060 0.904 1.00 40.62 162 GLU A C 1
ATOM 1298 O O . GLU A 1 162 ? -29.723 -21.854 0.779 1.00 40.62 162 GLU A O 1
ATOM 1303 N N . SER A 1 163 ? -28.226 -20.784 2.092 1.00 34.00 163 SER A N 1
ATOM 1304 C CA . SER A 1 163 ? -28.891 -20.342 3.350 1.00 34.00 163 SER A CA 1
ATOM 1305 C C . SER A 1 163 ? -27.799 -20.216 4.439 1.00 34.00 163 SER A C 1
ATOM 1307 O O . SER A 1 163 ? -26.892 -21.037 4.428 1.00 34.00 163 SER A O 1
ATOM 1309 N N . SER A 1 164 ? -27.731 -19.325 5.437 1.00 43.38 164 SER A N 1
ATOM 1310 C CA . SER A 1 164 ? -28.453 -18.145 5.972 1.00 43.38 164 SER A CA 1
ATOM 1311 C C . SER A 1 164 ? -27.669 -17.819 7.264 1.00 43.38 164 SER A C 1
ATOM 1313 O O . SER A 1 164 ? -27.495 -18.721 8.072 1.00 43.38 164 SER A O 1
ATOM 1315 N N . GLU A 1 165 ? -27.026 -16.672 7.479 1.00 36.19 165 GLU A N 1
ATOM 1316 C CA . GLU A 1 165 ? -27.619 -15.358 7.783 1.00 36.19 165 GLU A CA 1
ATOM 1317 C C . GLU A 1 165 ? -26.810 -14.178 7.193 1.00 36.19 165 GLU A C 1
ATOM 1319 O O . GLU A 1 165 ? -27.276 -13.041 7.241 1.00 36.19 165 GLU A O 1
ATOM 1324 N N . GLU A 1 166 ? -25.692 -14.441 6.499 1.00 41.25 166 GLU A N 1
ATOM 1325 C CA . GLU A 1 166 ? -25.019 -13.458 5.616 1.00 41.25 166 GLU A CA 1
ATOM 1326 C C . GLU A 1 166 ? -25.926 -13.010 4.444 1.00 41.25 166 GLU A C 1
ATOM 1328 O O . GLU A 1 166 ? -25.772 -11.932 3.875 1.00 41.25 166 GLU A O 1
ATOM 1333 N N . ASN A 1 167 ? -26.976 -13.784 4.152 1.00 41.34 167 ASN A N 1
ATOM 1334 C CA . ASN A 1 167 ? -27.898 -13.557 3.040 1.00 41.34 167 ASN A CA 1
ATOM 1335 C C . ASN A 1 167 ? -28.868 -12.380 3.195 1.00 41.34 167 ASN A C 1
ATOM 1337 O O . ASN A 1 167 ? -29.605 -12.121 2.257 1.00 41.34 167 ASN A O 1
ATOM 1341 N N . THR A 1 168 ? -28.954 -11.673 4.323 1.00 43.44 168 THR A N 1
ATOM 1342 C CA . THR A 1 168 ? -29.903 -10.539 4.409 1.00 43.44 168 THR A CA 1
ATOM 1343 C C . THR A 1 168 ? -29.290 -9.206 3.993 1.00 43.44 168 THR A C 1
ATOM 1345 O O . THR A 1 168 ? -29.976 -8.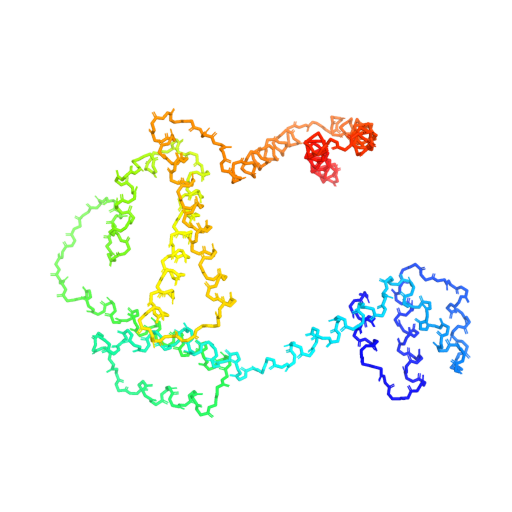416 3.347 1.00 43.44 168 THR A O 1
ATOM 1348 N N . GLU A 1 169 ? -28.018 -8.947 4.304 1.00 46.16 169 GLU A N 1
ATOM 1349 C CA . GLU A 1 169 ? -27.322 -7.731 3.853 1.00 46.16 169 GLU A CA 1
ATOM 1350 C C . GLU A 1 169 ? -26.876 -7.840 2.395 1.00 46.16 169 GLU A C 1
ATOM 1352 O O . GLU A 1 169 ? -27.079 -6.898 1.630 1.00 46.16 169 GLU A O 1
ATOM 1357 N N . ASP A 1 170 ? -26.383 -9.009 1.979 1.00 50.00 170 ASP A N 1
ATOM 1358 C CA . ASP A 1 170 ? -26.005 -9.255 0.586 1.00 50.00 170 ASP A CA 1
ATOM 1359 C C . ASP A 1 170 ? -27.212 -9.198 -0.360 1.00 50.00 170 ASP A C 1
ATOM 1361 O O . ASP A 1 170 ? -27.104 -8.659 -1.466 1.00 50.00 170 ASP A O 1
ATOM 1365 N N . LYS A 1 171 ? -28.389 -9.673 0.0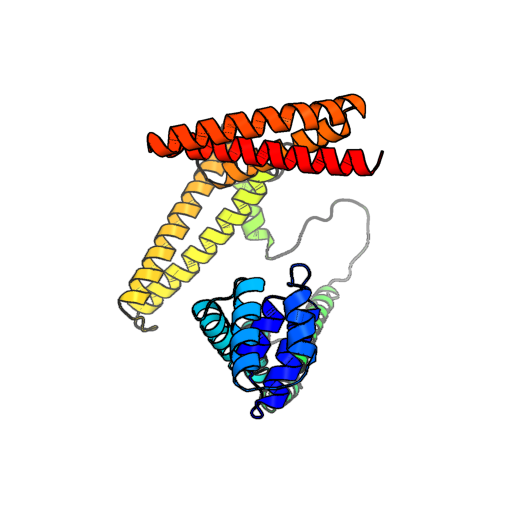84 1.00 54.81 171 LYS A N 1
ATOM 1366 C CA . LYS A 1 171 ? -29.649 -9.487 -0.654 1.00 54.81 171 LYS A CA 1
ATOM 1367 C C . LYS A 1 171 ? -30.038 -8.019 -0.735 1.00 54.81 171 LYS A C 1
ATOM 1369 O O . LYS A 1 171 ? -30.260 -7.538 -1.838 1.00 54.81 171 LYS A O 1
ATOM 1374 N N . LYS A 1 172 ? -30.029 -7.279 0.381 1.00 71.38 172 LYS A N 1
ATOM 1375 C CA . LYS A 1 172 ? -30.354 -5.839 0.384 1.00 71.38 172 LYS A CA 1
ATOM 1376 C C . LYS A 1 172 ? -29.442 -5.038 -0.544 1.00 71.38 172 LYS A C 1
ATOM 1378 O O . LYS A 1 172 ? -29.922 -4.170 -1.264 1.00 71.38 172 LYS A O 1
ATOM 1383 N N . LEU A 1 173 ? -28.144 -5.343 -0.567 1.00 78.06 173 LEU A N 1
ATOM 1384 C CA . LEU A 1 173 ? -27.189 -4.621 -1.402 1.00 78.06 173 LEU A CA 1
ATOM 1385 C C . LEU A 1 173 ? -27.350 -4.946 -2.892 1.00 78.06 173 LEU A C 1
ATOM 1387 O O . LEU A 1 173 ? -27.274 -4.050 -3.727 1.00 78.06 173 LEU A O 1
ATOM 1391 N N . ARG A 1 174 ? -27.576 -6.217 -3.241 1.00 80.12 174 ARG A N 1
ATOM 1392 C CA . ARG A 1 174 ? -27.827 -6.633 -4.632 1.00 80.12 174 ARG A CA 1
ATOM 1393 C C . ARG A 1 174 ? -29.212 -6.215 -5.129 1.00 80.12 174 ARG A C 1
ATOM 1395 O O . ARG A 1 174 ? -29.394 -6.061 -6.332 1.00 80.12 174 ARG A O 1
ATOM 1402 N N . GLU A 1 175 ? -30.170 -6.020 -4.229 1.00 83.62 175 GLU A N 1
ATOM 1403 C CA . GLU A 1 175 ? -31.471 -5.407 -4.516 1.00 83.62 175 GLU A CA 1
ATOM 1404 C C . GLU A 1 175 ? -31.338 -3.898 -4.768 1.00 83.62 175 GLU A C 1
ATOM 1406 O O . GLU A 1 175 ? -31.933 -3.384 -5.714 1.00 83.62 175 GLU A O 1
ATOM 1411 N N . GLU A 1 176 ? -30.532 -3.198 -3.962 1.00 79.19 176 GLU A N 1
ATOM 1412 C CA . GLU A 1 176 ? -30.244 -1.766 -4.118 1.00 79.19 176 GLU A CA 1
ATOM 1413 C C . GLU A 1 176 ? -29.394 -1.480 -5.368 1.00 79.19 176 GLU A C 1
ATOM 1415 O O . GLU A 1 176 ? -29.639 -0.511 -6.087 1.00 79.19 176 GLU A O 1
ATOM 1420 N N . PHE A 1 177 ? -28.453 -2.373 -5.686 1.00 85.12 177 PHE A N 1
ATOM 1421 C CA . PHE A 1 177 ? -27.580 -2.292 -6.856 1.00 85.12 177 PHE A CA 1
ATOM 1422 C C . PHE A 1 177 ? -27.705 -3.541 -7.747 1.00 85.12 177 PHE A C 1
ATOM 1424 O O . PHE A 1 177 ? -26.798 -4.382 -7.772 1.00 85.12 177 PHE A O 1
ATOM 1431 N N . PRO A 1 178 ? -28.782 -3.655 -8.557 1.00 86.44 178 PRO A N 1
ATOM 1432 C CA . PRO A 1 178 ? -29.042 -4.830 -9.398 1.00 86.44 178 PRO A CA 1
ATOM 1433 C C . PRO A 1 178 ? -27.923 -5.154 -10.388 1.00 86.44 178 PRO A C 1
ATOM 1435 O O . PRO A 1 178 ? -27.728 -6.312 -10.759 1.00 86.44 178 PRO A O 1
ATOM 1438 N N . PHE A 1 179 ? -27.159 -4.136 -10.792 1.00 87.25 179 PHE A N 1
ATOM 1439 C CA . PHE A 1 179 ? -26.050 -4.288 -11.725 1.00 87.25 179 PHE A CA 1
ATOM 1440 C C . PHE A 1 179 ? -24.939 -5.204 -11.196 1.00 87.25 179 PHE A C 1
ATOM 1442 O O . PHE A 1 179 ? -24.205 -5.771 -11.994 1.00 87.25 179 PHE A O 1
ATOM 1449 N N . LEU A 1 180 ? -24.839 -5.412 -9.877 1.00 85.25 180 LEU A N 1
ATOM 1450 C CA . LEU A 1 180 ? -23.884 -6.347 -9.268 1.00 85.25 180 LEU A CA 1
ATOM 1451 C C . LEU A 1 180 ? -24.179 -7.823 -9.592 1.00 85.25 180 LEU A C 1
ATOM 1453 O O . LEU A 1 180 ? -23.383 -8.696 -9.243 1.00 85.25 180 LEU A O 1
ATOM 1457 N N . ASN A 1 181 ? -25.322 -8.117 -10.219 1.00 84.50 181 ASN A N 1
ATOM 1458 C CA . ASN A 1 181 ? -25.672 -9.444 -10.732 1.00 84.50 181 ASN A CA 1
ATOM 1459 C C . ASN A 1 181 ? -25.484 -9.552 -12.258 1.00 84.50 181 ASN A C 1
ATOM 1461 O O . ASN A 1 181 ? -25.710 -10.616 -12.835 1.00 84.50 181 ASN A O 1
ATOM 1465 N N . GLU A 1 182 ? -25.104 -8.462 -12.932 1.00 85.56 182 GLU A N 1
ATOM 1466 C CA . GLU A 1 182 ? -24.874 -8.438 -14.376 1.00 85.56 182 GLU A CA 1
ATOM 1467 C C . GLU A 1 182 ? -23.434 -8.875 -14.703 1.00 85.56 182 GLU A C 1
ATOM 1469 O O . GLU A 1 182 ? -22.473 -8.451 -14.064 1.00 85.56 182 GLU A O 1
ATOM 1474 N N . ASN A 1 183 ? -23.263 -9.667 -15.767 1.00 79.69 183 ASN A N 1
ATOM 1475 C CA . ASN A 1 183 ? -21.938 -10.112 -16.234 1.00 79.69 183 ASN A CA 1
ATOM 1476 C C . ASN A 1 183 ? -21.077 -8.982 -16.837 1.00 79.69 183 ASN A C 1
ATOM 1478 O O . ASN A 1 183 ? -19.890 -9.187 -17.072 1.00 79.69 183 ASN A O 1
ATOM 1482 N N . ASP A 1 184 ? -21.674 -7.822 -17.128 1.00 80.56 184 ASP A N 1
ATOM 1483 C CA . ASP A 1 184 ? -20.998 -6.648 -17.707 1.00 80.56 184 ASP A CA 1
ATOM 1484 C C . ASP A 1 184 ? -20.573 -5.627 -16.632 1.00 80.56 184 ASP A C 1
ATOM 1486 O O . ASP A 1 184 ? -20.080 -4.545 -16.944 1.00 80.56 184 ASP A O 1
ATOM 1490 N N . CYS A 1 185 ? -20.762 -5.954 -15.346 1.00 82.75 185 CYS A N 1
ATOM 1491 C CA . CYS A 1 185 ? -20.352 -5.095 -14.242 1.00 82.75 185 CYS A CA 1
ATOM 1492 C C . CYS A 1 185 ? -18.816 -5.041 -14.134 1.00 82.75 185 CYS A C 1
ATOM 1494 O O . CYS A 1 185 ? -18.187 -6.076 -13.908 1.00 82.75 185 CYS A O 1
ATOM 1496 N N . PRO A 1 186 ? -18.190 -3.851 -14.223 1.00 82.56 186 PRO A N 1
ATOM 1497 C CA . PRO A 1 186 ? -16.757 -3.695 -14.049 1.00 82.56 186 PRO A CA 1
ATOM 1498 C C . PRO A 1 186 ? -16.293 -4.187 -12.679 1.00 82.56 186 PRO A C 1
ATOM 1500 O O . PRO A 1 186 ? -16.873 -3.815 -11.658 1.00 82.56 186 PRO A O 1
ATOM 1503 N N . ASP A 1 187 ? -15.171 -4.910 -12.651 1.00 83.88 187 ASP A N 1
ATOM 1504 C CA . ASP A 1 187 ? -14.579 -5.443 -11.416 1.00 83.88 187 ASP A CA 1
ATOM 1505 C C . ASP A 1 187 ? -14.392 -4.375 -10.325 1.00 83.88 187 ASP A C 1
ATOM 1507 O O . ASP A 1 187 ? -14.565 -4.638 -9.136 1.00 83.88 187 ASP A O 1
ATOM 1511 N N . VAL A 1 188 ? -14.096 -3.133 -10.731 1.00 83.69 188 VAL A N 1
ATOM 1512 C CA . VAL A 1 188 ? -13.917 -1.999 -9.815 1.00 83.69 188 VAL A CA 1
ATOM 1513 C C . VAL A 1 188 ? -15.148 -1.716 -8.961 1.00 83.69 188 VAL A C 1
ATOM 1515 O O . VAL A 1 188 ? -14.986 -1.294 -7.821 1.00 83.69 188 VAL A O 1
ATOM 1518 N N . MET A 1 189 ? -16.361 -1.989 -9.448 1.00 84.38 189 MET A N 1
ATOM 1519 C CA . MET A 1 189 ? -17.583 -1.735 -8.681 1.00 84.38 189 MET A CA 1
ATOM 1520 C C . MET A 1 189 ? -17.731 -2.693 -7.498 1.00 84.38 189 MET A C 1
ATOM 1522 O O . MET A 1 189 ? -18.163 -2.271 -6.427 1.00 84.38 189 MET A O 1
ATOM 1526 N N . TYR A 1 190 ? -17.261 -3.937 -7.623 1.00 86.88 190 TYR A N 1
ATOM 1527 C CA . TYR A 1 190 ? -17.180 -4.854 -6.481 1.00 86.88 190 TYR A CA 1
ATOM 1528 C C . TYR A 1 190 ? -16.161 -4.371 -5.439 1.00 86.88 190 TYR A C 1
ATOM 1530 O O . TYR A 1 190 ? -16.388 -4.493 -4.236 1.00 86.88 190 TYR A O 1
ATOM 1538 N N . ILE A 1 191 ? -15.057 -3.756 -5.881 1.00 86.25 191 ILE A N 1
ATOM 1539 C CA . ILE A 1 191 ? -14.061 -3.165 -4.974 1.00 86.25 191 ILE A CA 1
ATOM 1540 C C . ILE A 1 191 ? -14.643 -1.935 -4.257 1.00 86.25 191 ILE A C 1
ATOM 1542 O O . ILE A 1 191 ? -14.434 -1.773 -3.053 1.00 86.25 191 ILE A O 1
ATOM 1546 N N . VAL A 1 192 ? -15.388 -1.082 -4.970 1.00 85.19 192 VAL A N 1
ATOM 1547 C CA . VAL A 1 192 ? -16.086 0.089 -4.403 1.00 85.19 192 VAL A CA 1
ATOM 1548 C C . VAL A 1 192 ? -17.072 -0.352 -3.324 1.00 85.19 192 VAL A C 1
ATOM 1550 O O . VAL A 1 192 ? -17.049 0.198 -2.226 1.00 85.19 192 VAL A O 1
ATOM 1553 N N . VAL A 1 193 ? -17.865 -1.392 -3.593 1.00 86.31 193 VAL A N 1
ATOM 1554 C CA . VAL A 1 193 ? -18.759 -2.017 -2.607 1.00 86.31 193 VAL A CA 1
ATOM 1555 C C . VAL A 1 193 ? -17.991 -2.483 -1.369 1.00 86.31 193 VAL A C 1
ATOM 1557 O O . VAL A 1 193 ? -18.354 -2.117 -0.250 1.00 86.31 193 VAL A O 1
ATOM 1560 N N . GLY A 1 194 ? -16.904 -3.239 -1.552 1.00 84.81 194 GLY A N 1
ATOM 1561 C CA . GLY A 1 194 ? -16.101 -3.739 -0.435 1.00 84.81 194 GLY A CA 1
ATOM 1562 C C . GLY A 1 194 ? -15.540 -2.610 0.434 1.00 84.81 194 GLY A C 1
ATOM 1563 O O . GLY A 1 194 ? -15.628 -2.660 1.661 1.00 84.81 194 GLY A O 1
ATOM 1564 N N . LYS A 1 195 ? -15.032 -1.541 -0.193 1.00 86.69 195 LYS A N 1
ATOM 1565 C CA . LYS A 1 195 ? -14.562 -0.347 0.523 1.00 86.69 195 LYS A CA 1
ATOM 1566 C C . LYS A 1 195 ? -15.691 0.407 1.218 1.00 86.69 195 LYS A C 1
ATOM 1568 O O . LYS A 1 195 ? -15.495 0.849 2.345 1.00 86.69 195 LYS A O 1
ATOM 1573 N N . LYS A 1 196 ? -16.873 0.507 0.601 1.00 86.88 196 LYS A N 1
ATOM 1574 C CA . LYS A 1 196 ? -18.044 1.152 1.205 1.00 86.88 196 LYS A CA 1
ATOM 1575 C C . LYS A 1 196 ? -18.440 0.437 2.498 1.00 86.88 196 LYS A C 1
ATOM 1577 O O . LYS A 1 196 ? -18.668 1.097 3.509 1.00 86.88 196 LYS A O 1
ATOM 1582 N N . ILE A 1 197 ? -18.493 -0.897 2.476 1.00 84.25 197 ILE A N 1
ATOM 1583 C CA . ILE A 1 197 ? -18.805 -1.717 3.657 1.00 84.25 197 ILE A CA 1
ATOM 1584 C C . ILE A 1 197 ? -17.745 -1.519 4.745 1.00 84.25 197 ILE A C 1
ATOM 1586 O O . ILE A 1 197 ? -18.097 -1.337 5.907 1.00 84.25 197 ILE A O 1
ATOM 1590 N N . ALA A 1 198 ? -16.459 -1.511 4.384 1.00 85.31 198 ALA A N 1
ATOM 1591 C CA . ALA A 1 198 ? -15.382 -1.267 5.341 1.00 85.31 198 ALA A CA 1
ATOM 1592 C C . ALA A 1 198 ? -15.502 0.119 6.000 1.00 85.31 198 ALA A C 1
ATOM 1594 O O . ALA A 1 198 ? -15.507 0.203 7.224 1.00 85.31 198 ALA A O 1
ATOM 1595 N N . ALA A 1 199 ? -15.694 1.178 5.206 1.00 81.00 199 ALA A N 1
ATOM 1596 C CA . ALA A 1 199 ? -15.883 2.541 5.705 1.00 81.00 199 ALA A CA 1
ATOM 1597 C C . ALA A 1 199 ? -17.118 2.658 6.617 1.00 81.00 199 ALA A C 1
ATOM 1599 O O . ALA A 1 199 ? -17.067 3.314 7.654 1.00 81.00 199 ALA A O 1
ATOM 1600 N N . TRP A 1 200 ? -18.211 1.958 6.286 1.00 80.50 200 TRP A N 1
ATOM 1601 C CA . TRP A 1 200 ? -19.392 1.884 7.149 1.00 80.50 200 TRP A CA 1
ATOM 1602 C C . TRP A 1 200 ? -19.087 1.221 8.496 1.00 80.50 200 TRP A C 1
ATOM 1604 O O . TRP A 1 200 ? -19.455 1.760 9.535 1.00 80.50 200 TRP A O 1
ATOM 1614 N N . LYS A 1 201 ? -18.387 0.080 8.500 1.00 86.69 201 LYS A N 1
ATOM 1615 C CA . LYS A 1 201 ? -18.017 -0.620 9.741 1.00 86.69 201 LYS A CA 1
ATOM 1616 C C . LYS A 1 201 ? -17.116 0.239 10.628 1.00 86.69 201 LYS A C 1
ATOM 1618 O O . LYS A 1 201 ? -17.361 0.317 11.829 1.00 86.69 201 LYS A O 1
ATOM 1623 N N . THR A 1 202 ? -16.132 0.923 10.041 1.00 83.75 202 THR A N 1
ATOM 1624 C CA . THR A 1 202 ? -15.272 1.867 10.770 1.00 83.75 202 THR A CA 1
ATOM 1625 C C . THR A 1 202 ? -16.085 3.019 11.354 1.00 83.75 202 THR A C 1
ATOM 1627 O O . THR A 1 202 ? -15.943 3.329 12.535 1.00 83.75 202 THR A O 1
ATOM 1630 N N . TYR A 1 203 ? -16.997 3.604 10.570 1.00 83.75 203 TYR A N 1
ATOM 1631 C CA . TYR A 1 203 ? -17.902 4.643 11.056 1.00 83.75 203 TYR A CA 1
ATOM 1632 C C . TYR A 1 203 ? -18.750 4.162 12.239 1.00 83.75 203 TYR A C 1
ATOM 1634 O O . TYR A 1 203 ? -18.801 4.848 13.256 1.00 83.75 203 TYR A O 1
ATOM 1642 N N . VAL A 1 204 ? -19.387 2.992 12.133 1.00 80.00 204 VAL A N 1
ATOM 1643 C CA . VAL A 1 204 ? -20.235 2.436 13.199 1.00 80.00 204 VAL A CA 1
ATOM 1644 C C . VAL A 1 204 ? -19.428 2.217 14.478 1.00 80.00 204 VAL A C 1
ATOM 1646 O O . VAL A 1 204 ? -19.862 2.660 15.536 1.00 80.00 204 VAL A O 1
ATOM 1649 N N . ALA A 1 205 ? -18.233 1.628 14.385 1.00 86.19 205 ALA A N 1
ATOM 1650 C CA . ALA A 1 205 ? -17.370 1.387 15.542 1.00 86.19 205 ALA A CA 1
ATOM 1651 C C . ALA A 1 205 ? -16.878 2.691 16.203 1.00 86.19 205 ALA A C 1
ATOM 1653 O O . ALA A 1 205 ? -16.882 2.825 17.433 1.00 86.19 205 ALA A O 1
ATOM 1654 N N . ALA A 1 206 ? -16.480 3.680 15.396 1.00 80.81 206 ALA A N 1
ATOM 1655 C CA . ALA A 1 206 ? -16.068 4.990 15.892 1.00 80.81 206 ALA A CA 1
ATOM 1656 C C . ALA A 1 206 ? -17.251 5.742 16.525 1.00 80.81 206 ALA A C 1
ATOM 1658 O O . ALA A 1 206 ? -17.120 6.334 17.597 1.00 80.81 206 ALA A O 1
ATOM 1659 N N . HIS A 1 207 ? -18.431 5.673 15.907 1.00 81.25 207 HIS A N 1
ATOM 1660 C CA . HIS A 1 207 ? -19.645 6.295 16.420 1.00 81.25 207 HIS A CA 1
ATOM 1661 C C . HIS A 1 207 ? -20.116 5.652 17.729 1.00 81.25 207 HIS A C 1
ATOM 1663 O O . HIS A 1 207 ? -20.423 6.371 18.676 1.00 81.25 207 HIS A O 1
ATOM 1669 N N . GLU A 1 208 ? -20.104 4.323 17.822 1.00 82.88 208 GLU A N 1
ATOM 1670 C CA . GLU A 1 208 ? -20.395 3.587 19.055 1.00 82.88 208 GLU A CA 1
ATOM 1671 C C . GLU A 1 208 ? -19.411 3.968 20.166 1.00 82.88 208 GLU A C 1
ATOM 1673 O O . GLU A 1 208 ? -19.812 4.250 21.294 1.00 82.88 208 GLU A O 1
ATOM 1678 N N . THR A 1 209 ? -18.121 4.085 19.840 1.00 84.88 209 THR A N 1
ATOM 1679 C CA . THR A 1 209 ? -17.111 4.544 20.799 1.00 84.88 209 THR A CA 1
ATOM 1680 C C . THR A 1 209 ? -17.426 5.944 21.330 1.00 84.88 209 THR A C 1
ATOM 1682 O O . THR A 1 209 ? -17.312 6.169 22.534 1.00 84.88 209 THR A O 1
ATOM 1685 N N . LEU A 1 210 ? -17.854 6.876 20.474 1.00 82.69 210 LEU A N 1
ATOM 1686 C CA . LEU A 1 210 ? -18.270 8.218 20.901 1.00 82.69 210 LEU A CA 1
ATOM 1687 C C . LEU A 1 210 ? -19.550 8.184 21.743 1.00 82.69 210 LEU A C 1
ATOM 1689 O O . LEU A 1 210 ? -19.618 8.878 22.754 1.00 82.69 210 LEU A O 1
ATOM 1693 N N . GLN A 1 211 ? -20.527 7.348 21.386 1.00 80.94 211 GLN A N 1
ATOM 1694 C CA . GLN A 1 211 ? -21.746 7.172 22.179 1.00 80.94 211 GLN A CA 1
ATOM 1695 C C . GLN A 1 211 ? -21.431 6.645 23.582 1.00 80.94 211 GLN A C 1
ATOM 1697 O O . GLN A 1 211 ? -21.918 7.195 24.565 1.00 80.94 211 GLN A O 1
ATOM 1702 N N . LEU A 1 212 ? -20.555 5.643 23.707 1.00 86.06 212 LEU A N 1
ATOM 1703 C CA . LEU A 1 212 ? -20.127 5.115 25.007 1.00 86.06 212 LEU A CA 1
ATOM 1704 C C . LEU A 1 212 ? -19.417 6.173 25.865 1.00 86.06 212 LEU A C 1
ATOM 1706 O O . LEU A 1 212 ? -19.524 6.141 27.093 1.00 86.06 212 LEU A O 1
ATOM 1710 N N . VAL A 1 213 ? -18.711 7.115 25.236 1.00 84.56 213 VAL A N 1
ATOM 1711 C CA . VAL A 1 213 ? -18.103 8.263 25.923 1.00 84.56 213 VAL A CA 1
ATOM 1712 C C . VAL A 1 213 ? -19.149 9.255 26.406 1.00 84.56 213 VAL A C 1
ATOM 1714 O O . VAL A 1 213 ? -19.066 9.724 27.541 1.00 84.56 213 VAL A O 1
ATOM 1717 N N . ASP A 1 214 ? -20.133 9.572 25.568 1.00 79.75 214 ASP A N 1
ATOM 1718 C CA . ASP A 1 214 ? -21.215 10.492 25.920 1.00 79.75 214 ASP A CA 1
ATOM 1719 C C . ASP A 1 214 ? -22.130 9.907 27.010 1.00 79.75 214 ASP A C 1
ATOM 1721 O O . ASP A 1 214 ? -22.603 10.633 27.885 1.00 79.75 214 ASP A O 1
ATOM 1725 N N . GLU A 1 215 ? -22.307 8.584 27.024 1.00 84.25 215 GLU A N 1
ATOM 1726 C CA . GLU A 1 215 ? -23.007 7.834 28.072 1.00 84.25 215 GLU A CA 1
ATOM 1727 C C . GLU A 1 215 ? -22.183 7.656 29.360 1.00 84.25 215 GLU A C 1
ATOM 1729 O O . GLU A 1 215 ? -22.694 7.133 30.353 1.00 84.25 215 GLU A O 1
ATOM 1734 N N . GLY A 1 216 ? -20.910 8.065 29.368 1.00 82.25 216 GLY A N 1
ATOM 1735 C CA . GLY A 1 216 ? -20.011 7.927 30.517 1.00 82.25 216 GLY A CA 1
ATOM 1736 C C . GLY A 1 216 ? -19.580 6.486 30.819 1.00 82.25 216 GLY A C 1
ATOM 1737 O O . GLY A 1 216 ? -19.058 6.219 31.898 1.00 82.25 216 GLY A O 1
ATOM 1738 N N . LYS A 1 217 ? -19.792 5.549 29.885 1.00 80.75 217 LYS A N 1
ATOM 1739 C CA . LYS A 1 217 ? -19.360 4.141 29.985 1.00 80.75 217 LYS A CA 1
ATOM 1740 C C . LYS A 1 217 ? -17.897 3.941 29.584 1.00 80.75 217 LYS A C 1
ATOM 1742 O O . LYS A 1 217 ? -17.311 2.914 29.917 1.00 80.75 217 LYS A O 1
ATOM 1747 N N . LYS A 1 218 ? -17.312 4.903 28.868 1.00 79.94 218 LYS A N 1
ATOM 1748 C CA . LYS A 1 218 ? -15.916 4.892 28.421 1.00 79.94 218 LYS A CA 1
ATOM 1749 C C . LYS A 1 218 ? -15.297 6.265 28.652 1.00 79.94 218 LYS A C 1
ATOM 1751 O O . LYS A 1 218 ? -15.834 7.271 28.200 1.00 79.94 218 LYS A O 1
ATOM 1756 N N . GLU A 1 219 ? -14.163 6.322 29.339 1.00 80.50 219 GLU A N 1
ATOM 1757 C CA . GLU A 1 219 ? -13.405 7.566 29.464 1.00 80.50 219 GLU A CA 1
ATOM 1758 C C . GLU A 1 219 ? -12.349 7.627 28.364 1.00 80.50 219 GLU A C 1
ATOM 1760 O O . GLU A 1 219 ? -11.500 6.750 28.243 1.00 80.50 219 GLU A O 1
ATOM 1765 N N . LEU A 1 220 ? -12.435 8.670 27.545 1.00 81.25 220 LEU A N 1
ATOM 1766 C CA . LEU A 1 220 ? -11.457 9.012 26.521 1.00 81.25 220 LEU A CA 1
ATOM 1767 C C . LEU A 1 220 ? -10.943 10.415 26.818 1.00 81.25 220 LEU A C 1
ATOM 1769 O O . LEU A 1 220 ? -11.718 11.308 27.193 1.00 81.25 220 LEU A O 1
ATOM 1773 N N . THR A 1 221 ? -9.641 10.617 26.644 1.00 85.25 221 THR A N 1
ATOM 1774 C CA . THR A 1 221 ? -9.050 11.948 26.775 1.00 85.25 221 THR A CA 1
ATOM 1775 C C . THR A 1 221 ? -9.637 12.894 25.716 1.00 85.25 221 THR A C 1
ATOM 1777 O O . THR A 1 221 ? -10.154 12.451 24.685 1.00 85.25 221 THR A O 1
ATOM 1780 N N . PRO A 1 222 ? -9.581 14.222 25.925 1.00 81.19 222 PRO A N 1
ATOM 1781 C CA . PRO A 1 222 ? -10.066 15.178 24.930 1.00 81.19 222 PRO A CA 1
ATOM 1782 C C . PRO A 1 222 ? -9.390 15.037 23.557 1.00 81.19 222 PRO A C 1
ATOM 1784 O O . PRO A 1 222 ? -10.009 15.344 22.539 1.00 81.19 222 PRO A O 1
ATOM 1787 N N . GLU A 1 223 ? -8.134 14.582 23.529 1.00 87.50 223 GLU A N 1
ATOM 1788 C CA . GLU A 1 223 ? -7.374 14.356 22.297 1.00 87.50 223 GLU A CA 1
ATOM 1789 C C . GLU A 1 223 ? -7.852 13.093 21.576 1.00 87.50 223 GLU A C 1
ATOM 1791 O O . GLU A 1 223 ? -8.228 13.176 20.410 1.00 87.50 223 GLU A O 1
ATOM 1796 N N . GLU A 1 224 ? -7.974 11.964 22.276 1.00 84.00 224 GLU A N 1
ATOM 1797 C CA . GLU A 1 224 ? -8.465 10.716 21.678 1.00 84.00 224 GLU A CA 1
ATOM 1798 C C . GLU A 1 224 ? -9.927 10.841 21.225 1.00 84.00 224 GLU A C 1
ATOM 1800 O O . GLU A 1 224 ? -10.293 10.373 20.151 1.00 84.00 224 GLU A O 1
ATOM 1805 N N . ARG A 1 225 ? -10.775 11.553 21.983 1.00 82.81 225 ARG A N 1
ATOM 1806 C CA . ARG A 1 225 ? -12.157 11.841 21.559 1.00 82.81 225 ARG A CA 1
ATOM 1807 C C . ARG A 1 225 ? -12.184 12.603 20.234 1.00 82.81 225 ARG A C 1
ATOM 1809 O O . ARG A 1 225 ? -13.045 12.355 19.393 1.00 82.81 225 ARG A O 1
ATOM 1816 N N . LYS A 1 226 ? -11.253 13.541 20.046 1.00 87.38 226 LYS A N 1
ATOM 1817 C CA . LYS A 1 226 ? -11.131 14.309 18.805 1.00 87.38 226 LYS A CA 1
ATOM 1818 C C . LYS A 1 226 ? -10.655 13.430 17.649 1.00 87.38 226 LYS A C 1
ATOM 1820 O O . LYS A 1 226 ? -11.135 13.621 16.535 1.00 87.38 226 LYS A O 1
ATOM 1825 N N . GLU A 1 227 ? -9.748 12.490 17.897 1.00 90.56 227 GLU A N 1
ATOM 1826 C CA . GLU A 1 227 ? -9.300 11.529 16.885 1.00 90.56 227 GLU A CA 1
ATOM 1827 C C . GLU A 1 227 ? -10.426 10.585 16.460 1.00 90.56 227 GLU A C 1
ATOM 1829 O O . GLU A 1 227 ? -10.694 10.490 15.267 1.00 90.56 227 GLU A O 1
ATOM 1834 N N . VAL A 1 228 ? -11.172 10.003 17.405 1.00 83.75 228 VAL A N 1
ATOM 1835 C CA . VAL A 1 228 ? -12.321 9.133 17.091 1.00 83.75 228 VAL A CA 1
ATOM 1836 C C . VAL A 1 228 ? -13.428 9.912 16.367 1.00 83.75 228 VAL A C 1
ATOM 1838 O O . VAL A 1 228 ? -14.022 9.419 15.411 1.00 83.75 228 VAL A O 1
ATOM 1841 N N . ALA A 1 229 ? -13.693 11.163 16.762 1.00 78.88 229 ALA A N 1
ATOM 1842 C CA . ALA A 1 229 ? -14.644 12.027 16.056 1.00 78.88 229 ALA A CA 1
ATOM 1843 C C . ALA A 1 229 ? -14.199 12.338 14.622 1.00 78.88 229 ALA A C 1
ATOM 1845 O O . ALA A 1 229 ? -15.020 12.368 13.701 1.00 78.88 229 ALA A O 1
ATOM 1846 N N . LYS A 1 230 ? -12.897 12.556 14.425 1.00 89.62 230 LYS A N 1
ATOM 1847 C CA . LYS A 1 230 ? -12.316 12.755 13.102 1.00 89.62 230 LYS A CA 1
ATOM 1848 C C . LYS A 1 230 ? -12.449 11.485 12.258 1.00 89.62 230 LYS A C 1
ATOM 1850 O O . LYS A 1 230 ? -12.940 11.577 11.141 1.00 89.62 230 LYS A O 1
ATOM 1855 N N . GLU A 1 231 ? -12.099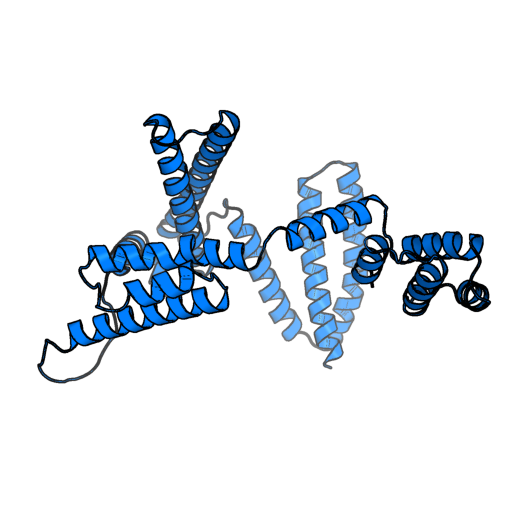 10.326 12.805 1.00 89.06 231 GLU A N 1
ATOM 1856 C CA . GLU A 1 231 ? -12.211 9.028 12.133 1.00 89.06 231 GLU A CA 1
ATOM 1857 C C . GLU A 1 231 ? -13.656 8.704 11.732 1.00 89.06 231 GLU A C 1
ATOM 1859 O O . GLU A 1 231 ? -13.902 8.288 10.599 1.00 89.06 231 GLU A O 1
ATOM 1864 N N . ALA A 1 232 ? -14.627 8.960 12.616 1.00 80.75 232 ALA A N 1
ATOM 1865 C CA . ALA A 1 232 ? -16.044 8.806 12.298 1.00 80.75 232 ALA A CA 1
ATOM 1866 C C . ALA A 1 232 ? -16.457 9.717 11.130 1.00 80.75 232 ALA A C 1
ATOM 1868 O O . ALA A 1 232 ? -17.149 9.281 10.213 1.00 80.75 232 ALA A O 1
ATOM 1869 N N . THR A 1 233 ? -16.007 10.973 11.137 1.00 80.44 233 THR A N 1
ATOM 1870 C CA . THR A 1 233 ? -16.334 11.934 10.073 1.00 80.44 233 THR A CA 1
ATOM 1871 C C . THR A 1 233 ? -15.713 11.516 8.738 1.00 80.44 233 THR A C 1
ATOM 1873 O O . THR A 1 233 ? -16.420 11.439 7.739 1.00 80.44 233 THR A O 1
ATOM 1876 N N . GLU A 1 234 ? -14.422 11.177 8.724 1.00 87.38 234 GLU A N 1
ATOM 1877 C CA . GLU A 1 234 ? -13.701 10.754 7.515 1.00 87.38 234 GLU A CA 1
ATOM 1878 C C . GLU A 1 234 ? -14.286 9.459 6.932 1.00 87.38 234 GLU A C 1
ATOM 1880 O O . GLU A 1 234 ? -14.520 9.375 5.728 1.00 87.38 234 GLU A O 1
ATOM 1885 N N . SER A 1 235 ? -14.604 8.478 7.783 1.00 82.12 235 SER A N 1
ATOM 1886 C CA . SER A 1 235 ? -15.197 7.205 7.349 1.00 82.12 235 SER A CA 1
ATOM 1887 C C . SER A 1 235 ? -16.611 7.383 6.788 1.00 82.12 235 SER A C 1
ATOM 1889 O O . SER A 1 235 ? -16.992 6.705 5.833 1.00 82.12 235 SER A O 1
ATOM 1891 N N . PHE A 1 236 ? -17.394 8.310 7.349 1.00 79.25 236 PHE A N 1
ATOM 1892 C CA . PHE A 1 236 ? -18.716 8.654 6.829 1.00 79.25 236 PHE A CA 1
ATOM 1893 C C . PHE A 1 236 ? -18.628 9.356 5.467 1.00 79.25 236 PHE A C 1
ATOM 1895 O O . PHE A 1 236 ? -19.338 8.981 4.535 1.00 79.25 236 PHE A O 1
ATOM 1902 N N . GLU A 1 237 ? -17.733 10.338 5.328 1.00 83.25 237 GLU A N 1
ATOM 1903 C CA . GLU A 1 237 ? -17.496 11.034 4.058 1.00 83.25 237 GLU A CA 1
ATOM 1904 C C . GLU A 1 237 ? -16.995 10.073 2.967 1.00 83.25 237 GLU A C 1
ATOM 1906 O O . GLU A 1 237 ? -17.478 10.125 1.834 1.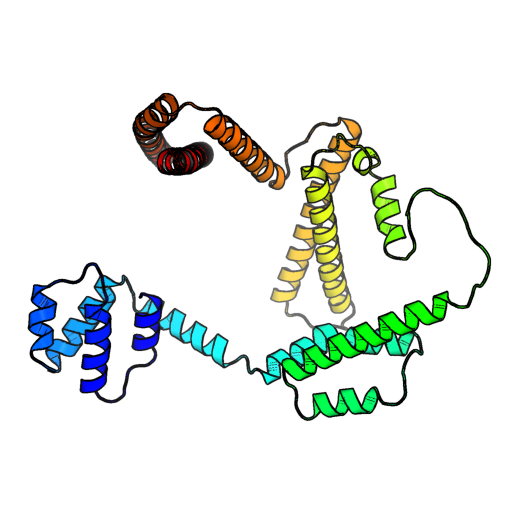00 83.25 237 GLU A O 1
ATOM 1911 N N . GLU A 1 238 ? -16.085 9.151 3.303 1.00 87.25 238 GLU A N 1
ATOM 1912 C CA . GLU A 1 238 ? -15.604 8.117 2.379 1.00 87.25 238 GLU A CA 1
ATOM 1913 C C . GLU A 1 238 ? -16.733 7.159 1.970 1.00 87.25 238 GLU A C 1
ATOM 1915 O O . GLU A 1 238 ? -16.898 6.861 0.783 1.00 87.25 238 GLU A O 1
ATOM 1920 N N . ASN A 1 239 ? -17.560 6.717 2.922 1.00 88.62 239 ASN A N 1
ATOM 1921 C CA . ASN A 1 239 ? -18.726 5.882 2.636 1.00 88.62 239 ASN A CA 1
ATOM 1922 C C . ASN A 1 239 ? -19.708 6.575 1.680 1.00 88.62 239 ASN A C 1
ATOM 1924 O O . ASN A 1 239 ? -20.153 5.949 0.714 1.00 88.62 239 ASN A O 1
ATOM 1928 N N . GLN A 1 240 ? -20.002 7.857 1.917 1.00 82.50 240 GLN A N 1
ATOM 1929 C CA . GLN A 1 240 ? -20.905 8.640 1.078 1.00 82.50 240 GLN A CA 1
ATOM 1930 C C . GLN A 1 240 ? -20.337 8.826 -0.332 1.00 82.50 240 GLN A C 1
ATOM 1932 O O . GLN A 1 240 ? -21.042 8.592 -1.310 1.00 82.50 240 GLN A O 1
ATOM 1937 N N . ALA A 1 241 ? -19.050 9.160 -0.454 1.00 84.25 241 ALA A N 1
ATOM 1938 C CA . ALA A 1 241 ? -18.403 9.310 -1.754 1.00 84.25 241 ALA A CA 1
ATOM 1939 C C . ALA A 1 241 ? -18.438 8.006 -2.571 1.00 84.25 241 ALA A C 1
ATOM 1941 O O . ALA A 1 241 ? -18.702 8.028 -3.771 1.00 84.25 241 ALA A O 1
ATOM 1942 N N . LEU A 1 242 ? -18.210 6.854 -1.931 1.00 88.19 242 LEU A N 1
ATOM 1943 C CA . LEU A 1 242 ? -18.308 5.544 -2.583 1.00 88.19 242 LEU A CA 1
ATOM 1944 C C . LEU A 1 242 ? -19.754 5.192 -2.961 1.00 88.19 242 LEU A C 1
ATOM 1946 O O . LEU A 1 242 ? -19.983 4.558 -3.989 1.00 88.19 242 LEU A O 1
ATOM 1950 N N . TYR A 1 243 ? -20.730 5.600 -2.152 1.00 85.06 243 TYR A N 1
ATOM 1951 C CA . TYR A 1 243 ? -22.146 5.409 -2.455 1.00 85.06 243 TYR A CA 1
ATOM 1952 C C . TYR A 1 243 ? -22.596 6.232 -3.666 1.00 85.06 243 TYR A C 1
ATOM 1954 O O . TYR A 1 243 ? -23.281 5.706 -4.543 1.00 85.06 243 TYR A O 1
ATOM 1962 N N . ASP A 1 244 ? -22.159 7.487 -3.763 1.00 82.69 244 ASP A N 1
ATOM 1963 C CA . ASP A 1 244 ? -22.458 8.362 -4.899 1.00 82.69 244 ASP A CA 1
ATOM 1964 C C . ASP A 1 244 ? -21.910 7.782 -6.216 1.00 82.69 244 ASP A C 1
ATOM 1966 O O . ASP A 1 244 ? -22.579 7.834 -7.249 1.00 82.69 244 ASP A O 1
ATOM 1970 N N . GLU A 1 245 ? -20.730 7.157 -6.177 1.00 87.88 245 GLU A N 1
ATOM 1971 C CA . GLU A 1 245 ? -20.141 6.447 -7.321 1.00 87.88 245 GLU A CA 1
ATOM 1972 C C . GLU A 1 245 ? -20.992 5.241 -7.754 1.00 87.88 245 GLU A C 1
ATOM 1974 O O . GLU A 1 245 ? -21.234 5.055 -8.949 1.00 87.88 245 GLU A O 1
ATOM 1979 N N . LEU A 1 246 ? -21.486 4.442 -6.797 1.00 88.25 246 LEU A N 1
ATOM 1980 C CA . LEU A 1 246 ? -22.359 3.297 -7.086 1.00 88.25 246 LEU A CA 1
ATOM 1981 C C . LEU A 1 246 ? -23.700 3.740 -7.676 1.00 88.25 246 LEU A C 1
ATOM 1983 O O . LEU A 1 246 ? -24.160 3.142 -8.648 1.00 88.25 246 LEU A O 1
ATOM 1987 N N . ASN A 1 247 ? -24.301 4.805 -7.141 1.00 87.19 247 ASN A N 1
ATOM 1988 C CA . ASN A 1 247 ? -25.549 5.364 -7.666 1.00 87.19 247 ASN A CA 1
ATOM 1989 C C . ASN A 1 247 ? -25.371 5.935 -9.072 1.00 87.19 247 ASN A C 1
ATOM 1991 O O . ASN A 1 247 ? -26.173 5.660 -9.963 1.00 87.19 247 ASN A O 1
ATOM 1995 N N . TYR A 1 248 ? -24.288 6.676 -9.307 1.00 87.12 248 TYR A N 1
ATOM 1996 C CA . TYR A 1 248 ? -23.998 7.211 -10.633 1.00 87.12 248 TYR A CA 1
ATOM 1997 C C . TYR A 1 248 ? -23.820 6.088 -11.662 1.00 87.12 248 TYR A C 1
ATOM 1999 O O . TYR A 1 248 ? -24.352 6.169 -12.774 1.00 87.12 248 TYR A O 1
ATOM 2007 N N . TYR A 1 249 ? -23.119 5.014 -11.285 1.00 87.00 249 TYR A N 1
ATOM 2008 C CA . TYR A 1 249 ? -22.979 3.842 -12.139 1.00 87.00 249 TYR A CA 1
ATOM 2009 C C . TYR A 1 249 ? -24.317 3.114 -12.345 1.00 87.00 249 TYR A C 1
ATOM 2011 O O . TYR A 1 249 ? -24.610 2.695 -13.464 1.00 87.00 249 TYR A O 1
ATOM 2019 N N . ALA A 1 250 ? -25.167 3.012 -11.320 1.00 88.50 250 ALA A N 1
ATOM 2020 C CA . ALA A 1 250 ? -26.502 2.429 -11.449 1.00 88.50 250 ALA A CA 1
ATOM 2021 C C . ALA A 1 250 ? -27.362 3.176 -12.485 1.00 88.50 250 ALA A C 1
ATOM 2023 O O . ALA A 1 250 ? -28.033 2.540 -13.298 1.00 88.50 250 ALA A O 1
ATOM 2024 N N . GLU A 1 251 ? -27.309 4.512 -12.485 1.00 88.00 251 GLU A N 1
ATOM 2025 C CA . GLU A 1 251 ? -28.112 5.363 -13.369 1.00 88.00 251 GLU A CA 1
ATOM 2026 C C . GLU A 1 251 ? -27.564 5.452 -14.798 1.00 88.00 251 GLU A C 1
ATOM 2028 O O . GLU A 1 251 ? -28.327 5.400 -15.764 1.00 88.00 251 GLU A O 1
ATOM 2033 N N . LYS A 1 252 ? -26.246 5.631 -14.946 1.00 87.62 252 LYS A N 1
ATOM 2034 C CA . LYS A 1 252 ? -25.619 5.972 -16.234 1.00 87.62 252 LYS A CA 1
ATOM 2035 C C . LYS A 1 252 ? -24.775 4.857 -16.830 1.00 87.62 252 LYS A C 1
ATOM 2037 O O . LYS A 1 252 ? -24.404 4.959 -17.996 1.00 87.62 252 LYS A O 1
ATOM 2042 N N . LYS A 1 253 ? -24.460 3.818 -16.049 1.00 84.69 253 LYS A N 1
ATOM 2043 C CA . LYS A 1 253 ? -23.519 2.740 -16.406 1.00 84.69 253 LYS A CA 1
ATOM 2044 C C . LYS A 1 253 ? -22.130 3.267 -16.800 1.00 84.69 253 LYS A C 1
ATOM 2046 O O . LYS A 1 253 ? -21.377 2.615 -17.518 1.00 84.69 253 LYS A O 1
ATOM 2051 N N . GLU A 1 254 ? -21.777 4.443 -16.284 1.00 83.94 254 GLU A N 1
ATOM 2052 C CA . GLU A 1 254 ? -20.483 5.104 -16.448 1.00 83.94 254 GLU A CA 1
ATOM 2053 C C . GLU A 1 254 ? -19.838 5.315 -15.078 1.00 83.94 254 GLU A C 1
ATOM 2055 O O . GLU A 1 254 ? -20.524 5.449 -14.069 1.00 83.94 254 GLU A O 1
ATOM 2060 N N . ILE A 1 255 ? -18.510 5.343 -15.034 1.00 84.25 255 ILE A N 1
ATOM 2061 C CA . ILE A 1 255 ? -17.762 5.605 -13.802 1.00 84.25 255 ILE A CA 1
ATOM 2062 C C . ILE A 1 255 ? -17.708 7.122 -13.586 1.00 84.25 255 ILE A C 1
ATOM 2064 O O . ILE A 1 255 ? -17.205 7.830 -14.459 1.00 84.25 255 ILE A O 1
ATOM 2068 N N . LEU A 1 256 ? -18.184 7.615 -12.436 1.00 82.38 256 LEU A N 1
ATOM 2069 C CA . LEU A 1 256 ? -18.092 9.037 -12.080 1.00 82.38 256 LEU A CA 1
ATOM 2070 C C . LEU A 1 256 ? -16.625 9.448 -11.870 1.00 82.38 256 LEU A C 1
ATOM 2072 O O . LEU A 1 256 ? -16.190 10.467 -12.406 1.00 82.38 256 LEU A O 1
ATOM 2076 N N . GLY A 1 257 ? -15.839 8.622 -11.174 1.00 79.00 257 GLY A N 1
ATOM 2077 C CA . GLY A 1 257 ? -14.377 8.724 -11.158 1.00 79.00 257 GLY A CA 1
ATOM 2078 C C . GLY A 1 257 ? -13.824 9.845 -10.276 1.00 79.00 257 GLY A C 1
ATOM 2079 O O . GLY A 1 257 ? -12.668 10.240 -10.439 1.00 79.00 257 GLY A O 1
ATOM 2080 N N . VAL A 1 258 ? -14.630 10.354 -9.347 1.00 79.94 258 VAL A N 1
ATOM 2081 C CA . VAL A 1 258 ? -14.227 11.349 -8.348 1.00 79.94 258 VAL A CA 1
ATOM 2082 C C . VAL A 1 258 ? -13.419 10.676 -7.241 1.00 79.94 258 VAL A C 1
ATOM 2084 O O . VAL A 1 258 ? -12.407 11.220 -6.791 1.00 79.94 258 VAL A O 1
ATOM 2087 N N . HIS A 1 259 ? -13.822 9.472 -6.827 1.00 84.25 259 HIS A N 1
ATOM 2088 C CA . HIS A 1 259 ? -13.155 8.758 -5.747 1.00 84.25 259 HIS A CA 1
ATOM 2089 C C . HIS A 1 259 ? -11.727 8.308 -6.147 1.00 84.25 259 HIS A C 1
ATOM 2091 O O . HIS A 1 259 ? -11.535 7.738 -7.229 1.00 84.25 259 HIS A O 1
ATOM 2097 N N . PRO A 1 260 ? -10.701 8.469 -5.278 1.00 82.69 260 PRO A N 1
ATOM 2098 C CA . PRO A 1 260 ? -9.306 8.127 -5.593 1.00 82.69 260 PRO A CA 1
ATOM 2099 C C . PRO A 1 260 ? -9.074 6.684 -6.061 1.00 82.69 260 PRO A C 1
ATOM 2101 O O . PRO A 1 260 ? -8.117 6.419 -6.791 1.00 82.69 260 PRO A O 1
ATOM 2104 N N . ILE A 1 261 ? -9.961 5.757 -5.685 1.00 83.94 261 ILE A N 1
ATOM 2105 C CA . ILE A 1 261 ? -9.929 4.356 -6.133 1.00 83.94 261 ILE A CA 1
ATOM 2106 C C . ILE A 1 261 ? -9.882 4.230 -7.661 1.00 83.94 261 ILE A C 1
ATOM 2108 O O . ILE A 1 261 ? -9.214 3.342 -8.189 1.00 83.94 261 ILE A O 1
ATOM 2112 N N . PHE A 1 262 ? -10.532 5.143 -8.385 1.00 82.44 262 PHE A N 1
ATOM 2113 C CA . PHE A 1 262 ? -10.608 5.076 -9.837 1.00 82.44 262 PHE A CA 1
ATOM 2114 C C . PHE A 1 262 ? -9.309 5.494 -10.515 1.00 82.44 262 PHE A C 1
ATOM 2116 O O . PHE A 1 262 ? -9.007 4.969 -11.582 1.00 82.44 262 PHE A O 1
ATOM 2123 N N . LYS A 1 263 ? -8.486 6.340 -9.879 1.00 79.25 263 LYS A N 1
ATOM 2124 C CA . LYS A 1 263 ? -7.124 6.613 -10.366 1.00 79.25 263 LYS A CA 1
ATOM 2125 C C . LYS A 1 263 ? -6.285 5.343 -10.342 1.00 79.25 263 LYS A C 1
ATOM 2127 O O . LYS A 1 263 ? -5.645 5.002 -11.330 1.00 79.25 263 LYS A O 1
ATOM 2132 N N . GLN A 1 264 ? -6.342 4.610 -9.231 1.00 78.25 264 GLN A N 1
ATOM 2133 C CA . GLN A 1 264 ? -5.636 3.339 -9.102 1.00 78.25 264 GLN A CA 1
ATOM 2134 C C . GLN A 1 264 ? -6.151 2.312 -10.119 1.00 78.25 264 GLN A C 1
ATOM 2136 O O . GLN A 1 264 ? -5.358 1.684 -10.814 1.00 78.25 264 GLN A O 1
ATOM 2141 N N . TYR A 1 265 ? -7.471 2.200 -10.271 1.00 80.50 265 TYR A N 1
ATOM 2142 C CA . TYR A 1 265 ? -8.074 1.298 -11.249 1.00 80.50 265 TYR A CA 1
ATOM 2143 C C . TYR A 1 265 ? -7.682 1.630 -12.697 1.00 80.50 265 TYR A C 1
ATOM 2145 O O . TYR A 1 265 ? -7.340 0.731 -13.465 1.00 80.50 265 TYR A O 1
ATOM 2153 N N . GLN A 1 266 ? -7.686 2.913 -13.076 1.00 80.31 266 GLN A N 1
ATOM 2154 C CA . GLN A 1 266 ? -7.234 3.361 -14.397 1.00 80.31 266 GLN A CA 1
ATOM 2155 C C . GLN A 1 266 ? -5.771 2.982 -14.640 1.00 80.31 266 GLN A C 1
ATOM 2157 O O . GLN A 1 266 ? -5.460 2.401 -15.680 1.00 80.31 266 GLN A O 1
ATOM 2162 N N . LEU A 1 267 ? -4.898 3.228 -13.657 1.00 80.69 267 LEU A N 1
ATOM 2163 C CA . LEU A 1 267 ? -3.487 2.845 -13.729 1.00 80.69 267 LEU A CA 1
ATOM 2164 C C . LEU A 1 267 ? -3.309 1.334 -13.893 1.00 80.69 267 LEU A C 1
ATOM 2166 O O . LEU A 1 267 ? -2.453 0.894 -14.659 1.00 80.69 267 LEU A O 1
ATOM 2170 N N . ASP A 1 268 ? -4.098 0.524 -13.193 1.00 81.75 268 ASP A N 1
ATOM 2171 C CA . ASP A 1 268 ? -3.981 -0.930 -13.276 1.00 81.75 268 ASP A CA 1
ATOM 2172 C C . ASP A 1 268 ? -4.511 -1.479 -14.610 1.00 81.75 268 ASP A C 1
ATOM 2174 O O . ASP A 1 268 ? -3.850 -2.332 -15.210 1.00 81.75 268 ASP A O 1
ATOM 2178 N N . ARG A 1 269 ? -5.601 -0.919 -15.162 1.00 82.12 269 ARG A N 1
ATOM 2179 C CA . ARG A 1 269 ? -6.024 -1.224 -16.543 1.00 82.12 269 ARG A CA 1
ATOM 2180 C C . ARG A 1 269 ? -4.962 -0.833 -17.562 1.00 82.12 269 ARG A C 1
ATOM 2182 O O . ARG A 1 269 ? -4.709 -1.584 -18.504 1.00 82.12 269 ARG A O 1
ATOM 2189 N N . GLU A 1 270 ? -4.330 0.325 -17.391 1.00 85.38 270 GLU A N 1
ATOM 2190 C CA . GLU A 1 270 ? -3.278 0.779 -18.296 1.00 85.38 270 GLU A CA 1
ATOM 2191 C C . GLU A 1 270 ? -2.066 -0.159 -18.244 1.00 85.38 270 GLU A C 1
ATOM 2193 O O . GLU A 1 270 ? -1.588 -0.601 -19.289 1.00 85.38 270 GLU A O 1
ATOM 2198 N N . LYS A 1 271 ? -1.630 -0.578 -17.051 1.00 87.94 271 LYS A N 1
ATOM 2199 C CA . LYS A 1 271 ? -0.576 -1.593 -16.894 1.00 87.94 271 LYS A CA 1
ATOM 2200 C C . LYS A 1 271 ? -0.935 -2.919 -17.557 1.00 87.94 271 LYS A C 1
ATOM 2202 O O . LYS A 1 271 ? -0.084 -3.512 -18.218 1.00 87.94 271 LYS A O 1
ATOM 2207 N N . GLU A 1 272 ? -2.170 -3.389 -17.403 1.00 86.88 272 GLU A N 1
ATOM 2208 C CA . GLU A 1 272 ? -2.626 -4.618 -18.055 1.00 86.88 272 GLU A CA 1
ATOM 2209 C C . GLU A 1 272 ? -2.620 -4.479 -19.586 1.00 86.88 272 GLU A C 1
ATOM 2211 O O . GLU A 1 272 ? -2.174 -5.384 -20.296 1.00 86.88 272 GLU A O 1
ATOM 2216 N N . SER A 1 273 ? -3.052 -3.326 -20.102 1.00 86.06 273 SER A N 1
ATOM 2217 C CA . SER A 1 273 ? -3.017 -3.020 -21.534 1.00 86.06 273 SER A CA 1
ATOM 2218 C C . SER A 1 273 ? -1.584 -3.004 -22.076 1.00 86.06 273 SER A C 1
ATOM 2220 O O . SER A 1 273 ? -1.307 -3.633 -23.097 1.00 86.06 273 SER A O 1
ATOM 2222 N N . LEU A 1 274 ? -0.651 -2.403 -21.329 1.00 89.69 274 LEU A N 1
ATOM 2223 C CA . LEU A 1 274 ? 0.771 -2.371 -21.659 1.00 89.69 274 LEU A CA 1
ATOM 2224 C C . LEU A 1 274 ? 1.363 -3.775 -21.646 1.00 89.69 274 LEU A C 1
ATOM 2226 O O . LEU A 1 274 ? 2.165 -4.107 -22.510 1.00 89.69 274 LEU A O 1
ATOM 2230 N N . LYS A 1 275 ? 0.956 -4.625 -20.700 1.00 90.44 275 LYS A N 1
ATOM 2231 C CA . LYS A 1 275 ? 1.388 -6.022 -20.665 1.00 90.44 275 LYS A CA 1
ATOM 2232 C C . LYS A 1 275 ? 0.942 -6.774 -21.917 1.00 90.44 275 LYS A C 1
ATOM 2234 O O . LYS A 1 275 ? 1.776 -7.401 -22.561 1.00 90.44 275 LYS A O 1
ATOM 2239 N N . LYS A 1 276 ? -0.328 -6.643 -22.311 1.00 89.88 276 LYS A N 1
ATOM 2240 C CA . LYS A 1 276 ? -0.855 -7.248 -23.548 1.00 89.88 276 LYS A CA 1
ATOM 2241 C C . LYS A 1 276 ? -0.130 -6.732 -24.791 1.00 89.88 276 LYS A C 1
ATOM 2243 O O . LYS A 1 276 ? 0.210 -7.522 -25.666 1.00 89.88 276 LYS A O 1
ATOM 2248 N N . GLU A 1 277 ? 0.141 -5.429 -24.863 1.00 89.94 277 GLU A N 1
ATOM 2249 C CA . GLU A 1 277 ? 0.902 -4.835 -25.966 1.00 89.94 277 GLU A CA 1
ATOM 2250 C C . GLU A 1 277 ? 2.328 -5.395 -26.008 1.00 89.94 277 GLU A C 1
ATOM 2252 O O . GLU A 1 277 ? 2.787 -5.866 -27.048 1.00 89.94 277 GLU A O 1
ATOM 2257 N N . VAL A 1 278 ? 3.013 -5.420 -24.861 1.00 90.00 278 VAL A N 1
ATOM 2258 C CA . VAL A 1 278 ? 4.368 -5.960 -24.737 1.00 90.00 278 VAL A CA 1
ATOM 2259 C C . VAL A 1 278 ? 4.416 -7.437 -25.076 1.00 90.00 278 VAL A C 1
ATOM 2261 O O . VAL A 1 278 ? 5.418 -7.827 -25.656 1.00 90.00 278 VAL A O 1
ATOM 2264 N N . ASP A 1 279 ? 3.379 -8.227 -24.781 1.00 88.56 279 ASP A N 1
ATOM 2265 C CA . ASP A 1 279 ? 3.234 -9.642 -25.163 1.00 88.56 279 ASP A CA 1
ATOM 2266 C C . ASP A 1 279 ? 2.900 -9.836 -26.657 1.00 88.56 279 ASP A C 1
ATOM 2268 O O . ASP A 1 279 ? 3.197 -10.886 -27.236 1.00 88.56 279 ASP A O 1
ATOM 2272 N N . ALA A 1 280 ? 2.353 -8.818 -27.321 1.00 91.75 280 ALA A N 1
ATOM 2273 C CA . ALA A 1 280 ? 2.106 -8.821 -28.763 1.00 91.75 280 ALA A CA 1
ATOM 2274 C C . ALA A 1 280 ? 3.315 -8.343 -29.592 1.00 91.75 280 ALA A C 1
ATOM 2276 O O . ALA A 1 280 ? 3.444 -8.731 -30.752 1.00 91.75 280 ALA A O 1
ATOM 2277 N N . MET A 1 281 ? 4.222 -7.544 -29.012 1.00 90.69 281 MET A N 1
ATOM 2278 C CA . MET A 1 281 ? 5.399 -7.007 -29.714 1.00 90.69 281 MET A CA 1
ATOM 2279 C C . MET A 1 281 ? 6.345 -8.103 -30.234 1.00 90.69 281 MET A C 1
ATOM 2281 O O . MET A 1 281 ? 6.536 -9.155 -29.630 1.00 90.69 281 MET A O 1
ATOM 2285 N N . THR A 1 282 ? 7.020 -7.835 -31.341 1.00 92.12 282 THR A N 1
ATOM 2286 C CA . THR A 1 282 ? 8.108 -8.667 -31.872 1.00 92.12 282 THR A CA 1
ATOM 2287 C C . THR A 1 282 ? 9.446 -8.353 -31.192 1.00 92.12 282 THR A C 1
ATOM 2289 O O . THR A 1 282 ? 9.636 -7.283 -30.613 1.00 92.12 282 THR A O 1
ATOM 2292 N N . GLY A 1 283 ? 10.432 -9.253 -31.297 1.00 88.62 283 GLY A N 1
ATOM 2293 C CA . GLY A 1 283 ? 11.766 -9.044 -30.710 1.00 88.62 283 GLY A CA 1
ATOM 2294 C C . GLY A 1 283 ? 12.456 -7.743 -31.154 1.00 88.62 283 GLY A C 1
ATOM 2295 O O . GLY A 1 283 ? 13.140 -7.096 -30.358 1.00 88.62 283 GLY A O 1
ATOM 2296 N N . ASP A 1 284 ? 12.243 -7.315 -32.400 1.00 90.81 284 ASP A N 1
ATOM 2297 C CA . ASP A 1 284 ? 12.792 -6.059 -32.922 1.00 90.81 284 ASP A CA 1
ATOM 2298 C C . ASP A 1 284 ? 12.065 -4.827 -32.370 1.00 90.81 284 ASP A C 1
ATOM 2300 O O . ASP A 1 284 ? 12.698 -3.809 -32.073 1.00 90.81 284 ASP A O 1
ATOM 2304 N N . GLU A 1 285 ? 10.746 -4.910 -32.191 1.00 91.88 285 GLU A N 1
ATOM 2305 C CA . GLU A 1 285 ? 9.945 -3.857 -31.559 1.00 91.88 285 GLU A CA 1
ATOM 2306 C C . GLU A 1 285 ? 10.318 -3.682 -30.089 1.00 91.88 285 GLU A C 1
ATOM 2308 O O . GLU A 1 285 ? 10.522 -2.551 -29.650 1.00 91.88 285 GLU A O 1
ATOM 2313 N N . LEU A 1 286 ? 10.543 -4.781 -29.362 1.00 91.50 286 LEU A N 1
ATOM 2314 C CA . LEU A 1 286 ? 11.023 -4.751 -27.980 1.00 91.50 286 LEU A CA 1
ATOM 2315 C C . LEU A 1 286 ? 12.370 -4.009 -27.868 1.00 91.50 286 LEU A C 1
ATOM 2317 O O . LEU A 1 286 ? 12.524 -3.102 -27.045 1.00 91.50 286 LEU A O 1
ATOM 2321 N N . ARG A 1 287 ? 13.348 -4.308 -28.738 1.00 91.44 287 ARG A N 1
ATOM 2322 C CA . ARG A 1 287 ? 14.650 -3.603 -28.741 1.00 91.44 287 ARG A CA 1
ATOM 2323 C C . ARG A 1 287 ? 14.506 -2.116 -29.091 1.00 91.44 287 ARG A C 1
ATOM 2325 O O . ARG A 1 287 ? 15.156 -1.270 -28.465 1.00 91.44 287 ARG A O 1
ATOM 2332 N N . LYS A 1 288 ? 13.632 -1.766 -30.044 1.00 93.94 288 LYS A N 1
ATOM 2333 C CA . LYS A 1 288 ? 13.299 -0.363 -30.370 1.00 93.94 288 LYS A CA 1
ATOM 2334 C C . LYS A 1 288 ? 12.620 0.347 -29.196 1.00 93.94 288 LYS A C 1
ATOM 2336 O O . LYS A 1 288 ? 12.910 1.520 -28.935 1.00 93.94 288 LYS A O 1
ATOM 2341 N N . TYR A 1 289 ? 11.762 -0.349 -28.454 1.00 92.62 289 TYR A N 1
ATOM 2342 C CA . TYR A 1 289 ? 11.093 0.183 -27.272 1.00 92.62 289 TYR A CA 1
ATOM 2343 C C . TYR A 1 289 ? 12.100 0.547 -26.174 1.00 92.62 289 TYR A C 1
ATOM 2345 O O . TYR A 1 289 ? 12.028 1.643 -25.613 1.00 92.62 289 TYR A O 1
ATOM 2353 N N . VAL A 1 290 ? 13.102 -0.302 -25.921 1.00 92.88 290 VAL A N 1
ATOM 2354 C CA . VAL A 1 290 ? 14.193 0.006 -24.978 1.00 92.88 290 VAL A CA 1
ATOM 2355 C C . VAL A 1 290 ? 14.948 1.268 -25.404 1.00 92.88 290 VAL A C 1
ATOM 2357 O O . VAL A 1 290 ? 15.182 2.163 -24.587 1.00 92.88 290 VAL A O 1
ATOM 2360 N N . GLY A 1 291 ? 15.300 1.374 -26.689 1.00 91.06 291 GLY A N 1
ATOM 2361 C CA . GLY A 1 291 ? 15.995 2.542 -27.236 1.00 91.06 291 GLY A CA 1
ATOM 2362 C C . GLY A 1 291 ? 15.195 3.839 -27.082 1.00 91.06 291 GLY A C 1
ATOM 2363 O O . GLY A 1 291 ? 15.698 4.818 -26.528 1.00 91.06 291 GLY A O 1
ATOM 2364 N N . SER A 1 292 ? 13.931 3.835 -27.512 1.00 93.38 292 SER A N 1
ATOM 2365 C CA . SER A 1 292 ? 13.045 5.006 -27.433 1.00 93.38 292 SER A CA 1
ATOM 2366 C C . SER A 1 292 ? 12.743 5.428 -25.990 1.00 93.38 292 SER A C 1
ATOM 2368 O O . SER A 1 292 ? 12.663 6.623 -25.692 1.00 93.38 292 SER A O 1
ATOM 2370 N N . SER A 1 293 ? 12.653 4.468 -25.068 1.00 92.38 293 SER A N 1
ATOM 2371 C CA . SER A 1 293 ? 12.364 4.733 -23.657 1.00 92.38 293 SER A CA 1
ATOM 2372 C C . SER A 1 293 ? 13.483 5.494 -22.948 1.00 92.38 293 SER A C 1
ATOM 2374 O O . SER A 1 293 ? 13.191 6.345 -22.112 1.00 92.38 293 SER A O 1
ATOM 2376 N N . LYS A 1 294 ? 14.755 5.295 -23.325 1.00 92.12 294 LYS A N 1
ATOM 2377 C CA . LYS A 1 294 ? 15.875 6.100 -22.794 1.00 92.12 294 LYS A CA 1
ATOM 2378 C C . LYS A 1 294 ? 15.684 7.587 -23.092 1.00 92.12 294 LYS A C 1
ATOM 2380 O O . LYS A 1 294 ? 15.839 8.438 -22.215 1.00 92.12 294 LYS A O 1
ATOM 2385 N N . THR A 1 295 ? 15.317 7.904 -24.333 1.00 93.12 295 THR A N 1
ATOM 2386 C CA . THR A 1 295 ? 15.052 9.283 -24.754 1.00 93.12 295 THR A CA 1
ATOM 2387 C C . THR A 1 295 ? 13.808 9.843 -24.070 1.00 93.12 295 THR A C 1
ATOM 2389 O O . THR A 1 295 ? 13.838 10.985 -23.611 1.00 93.12 295 THR A O 1
ATOM 2392 N N . TYR A 1 296 ? 12.742 9.047 -23.962 1.00 93.25 296 TYR A N 1
ATOM 2393 C CA . TYR A 1 296 ? 11.507 9.439 -23.283 1.00 93.25 296 TYR A CA 1
ATOM 2394 C C . TYR A 1 296 ? 11.751 9.804 -21.813 1.00 93.25 296 TYR A C 1
ATOM 2396 O O . TYR A 1 296 ? 11.430 10.919 -21.405 1.00 93.25 296 TYR A O 1
ATOM 2404 N N . ILE A 1 297 ? 12.402 8.919 -21.049 1.00 92.94 297 ILE A N 1
ATOM 2405 C CA . ILE A 1 297 ? 12.702 9.125 -19.623 1.00 92.94 297 ILE A CA 1
ATOM 2406 C C . ILE A 1 297 ? 13.568 10.375 -19.435 1.00 92.94 297 ILE A C 1
ATOM 2408 O O . ILE A 1 297 ? 13.277 11.212 -18.584 1.00 92.94 297 ILE A O 1
ATOM 2412 N N . SER A 1 298 ? 14.593 10.565 -20.273 1.00 93.38 298 SER A N 1
ATOM 2413 C CA . SER A 1 298 ? 15.434 11.767 -20.212 1.00 93.38 298 SER A CA 1
ATOM 2414 C C . SER A 1 298 ? 14.634 13.055 -20.449 1.00 93.38 298 SER A C 1
ATOM 2416 O O . SER A 1 298 ? 14.815 14.038 -19.727 1.00 93.38 298 SER A O 1
ATOM 2418 N N . ARG A 1 299 ? 13.730 13.066 -21.438 1.00 93.06 299 ARG A N 1
ATOM 2419 C CA . ARG A 1 299 ? 12.871 14.226 -21.727 1.00 93.06 299 ARG A CA 1
ATOM 2420 C C . ARG A 1 299 ? 11.878 14.492 -20.594 1.00 93.06 299 ARG A C 1
ATOM 2422 O O . ARG A 1 299 ? 11.753 15.643 -20.184 1.00 93.06 299 ARG A O 1
ATOM 2429 N N . LYS A 1 300 ? 11.225 13.454 -20.063 1.00 93.56 300 LYS A N 1
ATOM 2430 C CA . LYS A 1 300 ? 10.272 13.578 -18.950 1.00 93.56 300 LYS A CA 1
ATOM 2431 C C . LYS A 1 300 ? 10.952 14.060 -17.667 1.00 93.56 300 LYS A C 1
ATOM 2433 O O . LYS A 1 300 ? 10.463 15.011 -17.076 1.00 93.56 300 LYS A O 1
ATOM 2438 N N . ASN A 1 301 ? 12.137 13.554 -17.319 1.00 92.88 301 ASN A N 1
ATOM 2439 C CA . ASN A 1 301 ? 12.910 14.065 -16.176 1.00 92.88 301 ASN A CA 1
ATOM 2440 C C . ASN A 1 301 ? 13.256 15.557 -16.310 1.00 92.88 301 ASN A C 1
ATOM 2442 O O . ASN A 1 301 ? 13.167 16.308 -15.342 1.00 92.88 301 ASN A O 1
ATOM 2446 N N . LYS A 1 302 ? 13.606 16.020 -17.519 1.00 94.25 302 LYS A N 1
ATOM 2447 C CA . LYS A 1 302 ? 13.825 17.456 -17.771 1.00 94.25 302 LYS A CA 1
ATOM 2448 C C . LYS A 1 302 ? 12.538 18.272 -17.627 1.00 94.25 302 LYS A C 1
ATOM 2450 O O . LYS A 1 302 ? 12.595 19.396 -17.134 1.00 94.25 302 LYS A O 1
ATOM 2455 N N . ALA A 1 303 ? 11.401 17.728 -18.060 1.00 93.12 303 ALA A N 1
ATOM 2456 C CA . ALA A 1 303 ? 10.098 18.369 -17.906 1.00 93.12 303 ALA A CA 1
ATOM 2457 C C . ALA A 1 303 ? 9.688 18.468 -16.427 1.00 93.12 303 ALA A C 1
ATOM 2459 O O . ALA A 1 303 ? 9.278 19.544 -16.001 1.00 93.12 303 ALA A O 1
ATOM 2460 N N . ILE A 1 304 ? 9.907 17.410 -15.636 1.00 92.88 304 ILE A N 1
ATOM 2461 C CA . ILE A 1 304 ? 9.684 17.400 -14.180 1.00 92.88 304 ILE A CA 1
ATOM 2462 C C . ILE A 1 304 ? 10.542 18.478 -13.514 1.00 92.88 304 ILE A C 1
ATOM 2464 O O . ILE A 1 304 ? 10.005 19.345 -12.837 1.00 92.88 304 ILE A O 1
ATOM 2468 N N . ALA A 1 305 ? 11.847 18.522 -13.803 1.00 93.25 305 ALA A N 1
ATOM 2469 C CA . ALA A 1 305 ? 12.742 19.536 -13.241 1.00 93.25 305 ALA A CA 1
ATOM 2470 C C . ALA A 1 305 ? 12.348 20.979 -13.625 1.00 93.25 305 ALA A C 1
ATOM 2472 O O . ALA A 1 305 ? 12.648 21.931 -12.903 1.00 93.25 305 ALA A O 1
ATOM 2473 N N . LYS A 1 306 ? 11.696 21.174 -14.779 1.00 93.88 306 LYS A N 1
ATOM 2474 C CA . LYS A 1 306 ? 11.148 22.476 -15.183 1.00 93.88 306 LYS A CA 1
ATOM 2475 C C . LYS A 1 306 ? 9.863 22.805 -14.414 1.00 93.88 306 LYS A C 1
ATOM 2477 O O . LYS A 1 306 ? 9.723 23.941 -13.969 1.00 93.88 306 LYS A O 1
ATOM 2482 N N . ALA A 1 307 ? 8.965 21.837 -14.246 1.00 91.88 307 ALA A N 1
ATOM 2483 C CA . ALA A 1 307 ? 7.719 21.998 -13.498 1.00 91.88 307 ALA A CA 1
ATOM 2484 C C . ALA A 1 307 ? 7.974 22.223 -11.994 1.00 91.88 307 ALA A C 1
ATOM 2486 O O . ALA A 1 307 ? 7.346 23.086 -11.391 1.00 91.88 307 ALA A O 1
ATOM 2487 N N . GLU A 1 308 ? 8.984 21.562 -11.418 1.00 91.44 308 GLU A N 1
ATOM 2488 C CA . GLU A 1 308 ? 9.454 21.789 -10.041 1.00 91.44 308 GLU A CA 1
ATOM 2489 C C . GLU A 1 308 ? 9.920 23.231 -9.825 1.00 91.44 308 GLU A C 1
ATOM 2491 O O . GLU A 1 308 ? 9.556 23.866 -8.836 1.00 91.44 308 GLU A O 1
ATOM 2496 N N . LYS A 1 309 ? 10.657 23.800 -10.789 1.00 93.00 309 LYS A N 1
ATOM 2497 C CA . LYS A 1 309 ? 11.051 25.219 -10.753 1.00 93.00 309 LYS A CA 1
ATOM 2498 C C . LYS A 1 309 ? 9.854 26.164 -10.857 1.00 93.00 309 LYS A C 1
ATOM 2500 O O . LYS A 1 309 ? 9.897 27.247 -10.282 1.00 93.00 309 LYS A O 1
ATOM 2505 N N . ALA A 1 310 ? 8.813 25.761 -11.582 1.00 92.38 310 ALA A N 1
ATOM 2506 C CA . ALA A 1 310 ? 7.565 26.506 -11.706 1.00 92.38 310 ALA A CA 1
ATOM 2507 C C . ALA A 1 310 ? 6.598 26.283 -10.525 1.00 92.38 310 ALA A C 1
ATOM 2509 O O . ALA A 1 310 ? 5.586 26.972 -10.455 1.00 92.38 310 ALA A O 1
ATOM 2510 N N . LYS A 1 311 ? 6.914 25.363 -9.597 1.00 91.56 311 LYS A N 1
ATOM 2511 C CA . LYS A 1 311 ? 6.040 24.919 -8.494 1.00 91.56 311 LYS A CA 1
ATOM 2512 C C . LYS A 1 311 ? 4.658 24.440 -8.960 1.00 91.56 311 LYS A C 1
ATOM 2514 O O . LYS A 1 311 ? 3.680 24.564 -8.231 1.00 91.56 311 LYS A O 1
ATOM 2519 N N . ASP A 1 312 ? 4.592 23.880 -10.163 1.00 90.56 312 ASP A N 1
ATOM 2520 C CA . ASP A 1 312 ? 3.362 23.339 -10.734 1.00 90.56 312 ASP A CA 1
ATOM 2521 C C . ASP A 1 312 ? 3.164 21.890 -10.270 1.00 90.56 312 ASP A C 1
ATOM 2523 O O . ASP A 1 312 ? 3.683 20.943 -10.862 1.00 90.56 312 ASP A O 1
ATOM 2527 N N . THR A 1 313 ? 2.460 21.729 -9.152 1.00 87.88 313 THR A N 1
ATOM 2528 C CA . THR A 1 313 ? 2.263 20.440 -8.478 1.00 87.88 313 THR A CA 1
ATOM 2529 C C . THR A 1 313 ? 1.453 19.443 -9.299 1.00 87.88 313 THR A C 1
ATOM 2531 O O . THR A 1 313 ? 1.743 18.248 -9.250 1.00 87.88 313 THR A O 1
ATOM 2534 N N . GLU A 1 314 ? 0.471 19.914 -10.066 1.00 88.50 314 GLU A N 1
ATOM 2535 C CA . GLU A 1 314 ? -0.402 19.054 -10.868 1.00 88.50 314 GLU A CA 1
ATOM 2536 C C . GLU A 1 314 ? 0.371 18.461 -12.049 1.00 88.50 314 GLU A C 1
ATOM 2538 O O . GLU A 1 314 ? 0.417 17.239 -12.219 1.00 88.50 314 GLU A O 1
ATOM 2543 N N . THR A 1 315 ? 1.100 19.308 -12.782 1.00 88.75 315 THR A N 1
ATOM 2544 C CA . THR A 1 315 ? 1.956 18.865 -13.888 1.00 88.75 315 THR A CA 1
ATOM 2545 C C . THR A 1 315 ? 3.057 17.919 -13.402 1.00 88.75 315 THR A C 1
ATOM 2547 O O . THR A 1 315 ? 3.398 16.955 -14.088 1.00 88.75 315 THR A O 1
ATOM 2550 N N . ILE A 1 316 ? 3.621 18.139 -12.207 1.00 88.62 316 ILE A N 1
ATOM 2551 C CA . ILE A 1 316 ? 4.610 17.217 -11.626 1.00 88.62 316 ILE A CA 1
ATOM 2552 C C . ILE A 1 316 ? 3.997 15.837 -11.369 1.00 88.62 316 ILE A C 1
ATOM 2554 O O . ILE A 1 316 ? 4.668 14.841 -11.647 1.00 88.62 316 ILE A O 1
ATOM 2558 N N . SER A 1 317 ? 2.762 15.764 -10.856 1.00 88.44 317 SER A N 1
ATOM 2559 C CA . SER A 1 317 ? 2.085 14.482 -10.602 1.00 88.44 317 SER A CA 1
ATOM 2560 C C . SER A 1 317 ? 1.895 13.702 -11.897 1.00 88.44 317 SER A C 1
ATOM 2562 O O . SER A 1 317 ? 2.389 12.582 -12.017 1.00 88.44 317 SER A O 1
ATOM 2564 N N . GLN A 1 318 ? 1.297 14.342 -12.907 1.00 87.88 318 GLN A N 1
ATOM 2565 C CA . GLN A 1 318 ? 1.026 13.719 -14.206 1.00 87.88 318 GLN A CA 1
ATOM 2566 C C . GLN A 1 318 ? 2.316 13.231 -14.883 1.00 87.88 318 GLN A C 1
ATOM 2568 O O . GLN A 1 318 ? 2.407 12.102 -15.359 1.00 87.88 318 GLN A O 1
ATOM 2573 N N . LEU A 1 319 ? 3.375 14.050 -14.876 1.00 90.94 319 LEU A N 1
ATOM 2574 C CA . LEU A 1 319 ? 4.657 13.666 -15.473 1.00 90.94 319 LEU A CA 1
ATOM 2575 C C . LEU A 1 319 ? 5.336 12.497 -14.746 1.00 90.94 319 LEU A C 1
ATOM 2577 O O . LEU A 1 319 ? 6.074 11.741 -15.386 1.00 90.94 319 LEU A O 1
ATOM 2581 N N . LYS A 1 320 ? 5.136 12.364 -13.430 1.00 91.50 320 LYS A N 1
ATOM 2582 C CA . LYS A 1 320 ? 5.655 11.239 -12.642 1.00 91.50 320 LYS A CA 1
ATOM 2583 C C . LYS A 1 320 ? 4.863 9.962 -12.905 1.00 91.50 320 LYS A C 1
ATOM 2585 O O . LYS A 1 320 ? 5.490 8.915 -13.055 1.00 91.50 320 LYS A O 1
ATOM 2590 N N . GLU A 1 321 ? 3.541 10.053 -13.020 1.00 88.81 321 GLU A N 1
ATOM 2591 C CA . GLU A 1 321 ? 2.666 8.932 -13.393 1.00 88.81 321 GLU A CA 1
ATOM 2592 C C . GLU A 1 321 ? 3.045 8.376 -14.776 1.00 88.81 321 GLU A C 1
ATOM 2594 O O . GLU A 1 321 ? 3.386 7.197 -14.896 1.00 88.81 321 GLU A O 1
ATOM 2599 N N . ASP A 1 322 ? 3.160 9.244 -15.786 1.00 89.56 322 ASP A N 1
ATOM 2600 C CA . ASP A 1 322 ? 3.617 8.881 -17.137 1.00 89.56 322 ASP A CA 1
ATOM 2601 C C . ASP A 1 322 ? 4.984 8.180 -17.142 1.00 89.56 322 ASP A C 1
ATOM 2603 O O . ASP A 1 322 ? 5.270 7.287 -17.950 1.00 89.56 322 ASP A O 1
ATOM 2607 N N . LEU A 1 323 ? 5.892 8.651 -16.285 1.00 92.56 323 LEU A N 1
ATOM 2608 C CA . LEU A 1 323 ? 7.240 8.113 -16.181 1.00 92.56 323 LEU A CA 1
ATOM 2609 C C . LEU A 1 323 ? 7.224 6.734 -15.517 1.00 92.56 323 LEU A C 1
ATOM 2611 O O . LEU A 1 323 ? 7.914 5.832 -15.999 1.00 92.56 323 LEU A O 1
ATOM 2615 N N . ALA A 1 324 ? 6.423 6.560 -14.465 1.00 90.94 324 ALA A N 1
ATOM 2616 C CA . ALA A 1 324 ? 6.248 5.289 -13.775 1.00 90.94 324 ALA A CA 1
ATOM 2617 C C . ALA A 1 324 ? 5.651 4.222 -14.706 1.00 90.94 324 ALA A C 1
ATOM 2619 O O . ALA A 1 324 ? 6.183 3.113 -14.784 1.00 90.94 324 ALA A O 1
ATOM 2620 N N . LEU A 1 325 ? 4.623 4.569 -15.487 1.00 90.81 325 LEU A N 1
ATOM 2621 C CA . LEU A 1 325 ? 4.026 3.675 -16.485 1.00 90.81 325 LEU A CA 1
ATOM 2622 C C . LEU A 1 325 ? 5.038 3.263 -17.560 1.00 90.81 325 LEU A C 1
ATOM 2624 O O . LEU A 1 325 ? 5.182 2.078 -17.876 1.00 90.81 325 LEU A O 1
ATOM 2628 N N . ARG A 1 326 ? 5.825 4.218 -18.075 1.00 92.88 326 ARG A N 1
ATOM 2629 C CA . ARG A 1 326 ? 6.879 3.909 -19.053 1.00 92.88 326 ARG A CA 1
ATOM 2630 C C . ARG A 1 326 ? 7.939 2.969 -18.479 1.00 92.88 326 ARG A C 1
ATOM 2632 O O . ARG A 1 326 ? 8.406 2.077 -19.188 1.00 92.88 326 ARG A O 1
ATOM 2639 N N . GLN A 1 327 ? 8.345 3.179 -17.228 1.00 93.19 327 GLN A N 1
ATOM 2640 C CA . GLN A 1 327 ? 9.318 2.328 -16.540 1.00 93.19 327 GLN A CA 1
ATOM 2641 C C . GLN A 1 327 ? 8.773 0.923 -16.288 1.00 93.19 327 GLN A C 1
ATOM 2643 O O . GLN A 1 327 ? 9.496 -0.046 -16.509 1.00 93.19 327 GLN A O 1
ATOM 2648 N N . TYR A 1 328 ? 7.503 0.809 -15.897 1.00 92.56 328 TYR A N 1
ATOM 2649 C CA . TYR A 1 328 ? 6.819 -0.472 -15.754 1.00 92.56 328 TYR A CA 1
ATOM 2650 C C . TYR A 1 328 ? 6.835 -1.260 -17.071 1.00 92.56 328 TYR A C 1
ATOM 2652 O O . TYR A 1 328 ? 7.331 -2.387 -17.113 1.00 92.56 328 TYR A O 1
ATOM 2660 N N . ALA A 1 329 ? 6.414 -0.632 -18.174 1.00 91.69 329 ALA A N 1
ATOM 2661 C CA . ALA A 1 329 ? 6.460 -1.252 -19.496 1.00 91.69 329 ALA A CA 1
ATOM 2662 C C . ALA A 1 329 ? 7.890 -1.626 -19.924 1.00 91.69 329 ALA A C 1
ATOM 2664 O O . ALA A 1 329 ? 8.104 -2.691 -20.493 1.00 91.69 329 ALA A O 1
ATOM 2665 N N . LEU A 1 330 ? 8.895 -0.796 -19.618 1.00 93.56 330 LEU A N 1
ATOM 2666 C CA . LEU A 1 330 ? 10.301 -1.135 -19.870 1.00 93.56 330 LEU A CA 1
ATOM 2667 C C . LEU A 1 330 ? 10.729 -2.398 -19.102 1.00 93.56 330 LEU A C 1
ATOM 2669 O O . LEU A 1 330 ? 11.462 -3.219 -19.649 1.00 93.56 330 LEU A O 1
ATOM 2673 N N . GLY A 1 331 ? 10.280 -2.552 -17.854 1.00 93.25 331 GLY A N 1
ATOM 2674 C CA . GLY A 1 331 ? 10.503 -3.754 -17.053 1.00 93.25 331 GLY A CA 1
ATOM 2675 C C . GLY A 1 331 ? 9.968 -5.004 -17.748 1.00 93.25 331 GLY A C 1
ATOM 2676 O O . GLY A 1 331 ? 10.731 -5.942 -17.971 1.00 93.25 331 GLY A O 1
ATOM 2677 N N . LEU A 1 332 ? 8.705 -4.964 -18.186 1.00 93.06 332 LEU A N 1
ATOM 2678 C CA . LEU A 1 332 ? 8.069 -6.060 -18.929 1.00 93.06 332 LEU A CA 1
ATOM 2679 C C . LEU A 1 332 ? 8.808 -6.382 -20.235 1.00 93.06 332 LEU A C 1
ATOM 2681 O O . LEU A 1 332 ? 9.078 -7.543 -20.538 1.00 93.06 332 LEU A O 1
ATOM 2685 N N . VAL A 1 333 ? 9.190 -5.352 -20.996 1.00 93.31 333 VAL A N 1
ATOM 2686 C CA . VAL A 1 333 ? 9.939 -5.507 -22.252 1.00 93.31 333 VAL A CA 1
ATOM 2687 C C . VAL A 1 333 ? 11.288 -6.181 -22.015 1.00 93.31 333 VAL A C 1
ATOM 2689 O O . VAL A 1 333 ? 11.662 -7.082 -22.763 1.00 93.31 333 VAL A O 1
ATOM 2692 N N . ASN A 1 334 ? 12.022 -5.765 -20.981 1.00 93.00 334 ASN A N 1
ATOM 2693 C CA . ASN A 1 334 ? 13.314 -6.358 -20.642 1.00 93.00 334 ASN A CA 1
ATOM 2694 C C . ASN A 1 334 ? 13.167 -7.809 -20.172 1.00 93.00 334 ASN A C 1
ATOM 2696 O O . ASN A 1 334 ? 13.975 -8.651 -20.557 1.00 93.00 334 ASN A O 1
ATOM 2700 N N . GLU A 1 335 ? 12.136 -8.113 -19.382 1.00 93.56 335 GLU A N 1
ATOM 2701 C CA . GLU A 1 335 ? 11.832 -9.480 -18.958 1.00 93.56 335 GLU A CA 1
ATOM 2702 C C . GLU A 1 335 ? 11.533 -10.379 -20.163 1.00 93.56 335 GLU A C 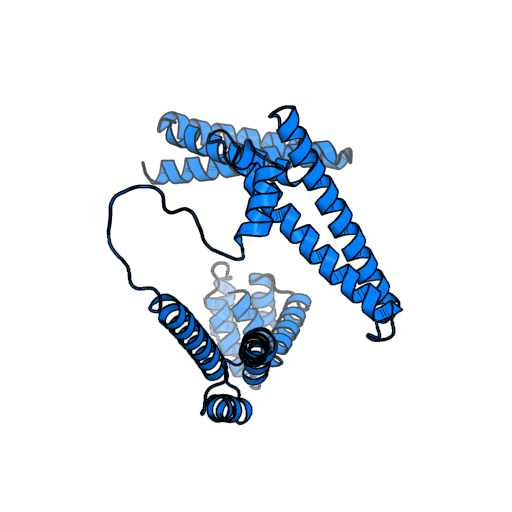1
ATOM 2704 O O . GLU A 1 335 ? 12.053 -11.490 -20.263 1.00 93.56 335 GLU A O 1
ATOM 2709 N N . ARG A 1 336 ? 10.745 -9.880 -21.122 1.00 91.38 336 ARG A N 1
ATOM 2710 C CA . ARG A 1 336 ? 10.437 -10.611 -22.351 1.00 91.38 336 ARG A CA 1
ATOM 2711 C C . ARG A 1 336 ? 11.666 -10.793 -23.239 1.00 91.38 336 ARG A C 1
ATOM 2713 O O . ARG A 1 336 ? 11.879 -11.884 -23.755 1.00 91.38 336 ARG A O 1
ATOM 2720 N N . LEU A 1 337 ? 12.501 -9.763 -23.378 1.00 91.19 337 LEU A N 1
ATOM 2721 C CA . LEU A 1 337 ? 13.773 -9.850 -24.103 1.00 91.19 337 LEU A CA 1
ATOM 2722 C C . LEU A 1 337 ? 14.764 -10.824 -23.462 1.00 91.19 337 LEU A C 1
ATOM 2724 O O . LEU A 1 337 ? 15.575 -11.382 -24.184 1.00 91.19 337 LEU A O 1
ATOM 2728 N N . ALA A 1 338 ? 14.719 -11.021 -22.143 1.00 91.00 338 ALA A N 1
ATOM 2729 C CA . ALA A 1 338 ? 15.560 -12.003 -21.458 1.00 91.00 338 ALA A CA 1
ATOM 2730 C C . ALA A 1 338 ? 15.101 -13.455 -21.691 1.00 91.00 338 ALA A C 1
ATOM 2732 O O . ALA A 1 338 ? 15.873 -14.383 -21.454 1.00 91.00 338 ALA A O 1
ATOM 2733 N N . LYS A 1 339 ? 13.848 -13.650 -22.124 1.00 88.19 339 LYS A N 1
ATOM 2734 C CA . LYS A 1 339 ? 13.240 -14.956 -22.429 1.00 88.19 339 LYS A CA 1
ATOM 2735 C C . LYS A 1 339 ? 13.341 -15.342 -23.915 1.00 88.19 339 LYS A C 1
ATOM 2737 O O . LYS A 1 339 ? 13.025 -16.483 -24.246 1.00 88.19 339 LYS A O 1
ATOM 2742 N N . LEU A 1 340 ? 13.729 -14.404 -24.784 1.00 80.69 340 LEU A N 1
ATOM 2743 C CA . LEU A 1 340 ? 13.985 -14.591 -26.220 1.00 80.69 340 LEU A CA 1
ATOM 2744 C C . LEU A 1 340 ? 15.473 -14.839 -26.464 1.00 80.69 340 LEU A C 1
ATOM 2746 O O . LEU A 1 340 ? 15.777 -15.683 -27.334 1.00 80.69 340 LEU A O 1
#

Sequence (340 aa):
MKNEVLDFLVELPEAQEDQYNKAFALYRRCPDKNPQLERGYNLGFTKNRLSDLMYELKKLVQVSEVDVHAHAQKKKADEEVSSEDIAKCIYEDKILPIIDALKERELWEEGFEEKINAFTEKPTVEGANKLITYFEEVGSKLAIEATEGYTGSTGTTTDTTESSEENTEDKKLREEFPFLNENDCPDVMYIVVGKKIAAWKTYVAAHETLQLVDEGKKELTPEERKEVAKEATESFEENQALYDELNYYAEKKEILGVHPIFKQYQLDREKESLKKEVDAMTGDELRKYVGSSKTYISRKNKAIAKAEKAKDTETISQLKEDLALRQYALGLVNERLAKL

Foldseek 3Di:
DLVLLLVCLLVPDPDLQVLLVSLLVLLVPQPPHDVVLNVVSVVGDDPVNSVVSNVSSCVSSVHDPVNSVVSNVVVVVVVVCDQQNVLVCLCVVQVVVLVVVCVVVVVDDPCLVVLVVVCVVPRGNVSSVVSNVVSVVSVVVVVVVVVVPDDDDDDDDDDDDDDDDVPPVVVVVCVVQVCVVPPPDDPLLVVLVVLLVVLVVQLVVLVVVLVCVVVVVDDDDPVVNVVSVVSNVVSVVSNVVSVVQSVCCSVPVDGPQPDVSNVVVVLVVLLVVLLVVLVVDDLVVLVVLLVVLVVVLVVLVVVLVVCVVVVPPVSNVVSVSVNVSSVSSNVSSVVVNVVD